Protein AF-A0A7X9B089-F1 (afdb_monomer_lite)

Foldseek 3Di:
DDDDDDDDDDDDPDPPPPADDLDLVVLVVLLVCVQVVNPDDDDLVNYNQLLVNLLSLLVCLVVHPDPVSSLVSLLSSLVSLQVCVVPPVPDDLVSLLSSLVSLLCQLQDPPDLSNNLSSLQSCLQRPQLASNLVCLVSLVNSCVVPVRLSSLLSNLRHPPRDLVVSLVSLVPRDDPAPLSLLSSLLSCLLSPNPVSVVVLLVCLVVDEQVPVDDLVSSLQSLLSSPDLSSLVSLLVQLQQPDWYQHVQRFTDRSNQSSLLSLLSNCCVPPVQPDNDNDDGADQVNSVSNSVVVCVVNVDDDDPDRHDDDDRDDGDHDDDD

Sequence (320 aa):
MKTFFRNCFFPLICMLLNVVNAQPDKVAEVMKRLNEGLNQPLVAQDYTNGIESAIAFLEHIDSLQSEASRSKIVRFSAELFYKSKVQNSQQSAKEVDTFISLMVSLMETDTSYRVRSEAARSLRKVASPELVDRHHSSVLNAYEKHKDLEILLLYASLPSCQQEKAVKMARAFKTESMGGACMINSILARFGDQSAMDALIAKAENISEIGGLSLFNLLSALAFTHSDKIKRFLVKGLRAEDYITLAGGSKIPRRNCYAKALALMNMHNEKFPVKNKYGSFSADDLDRIEQWYAGELGMNIPRAPRKEMPEIPSFEPIAK

Structure (mmCIF, N/CA/C/O backbone):
data_AF-A0A7X9B089-F1
#
_entry.id   AF-A0A7X9B089-F1
#
loop_
_atom_site.group_PDB
_atom_site.id
_atom_site.type_symbol
_atom_site.label_atom_id
_atom_site.label_alt_id
_atom_site.label_comp_id
_atom_site.label_asym_id
_atom_site.label_entity_id
_atom_site.label_seq_id
_ato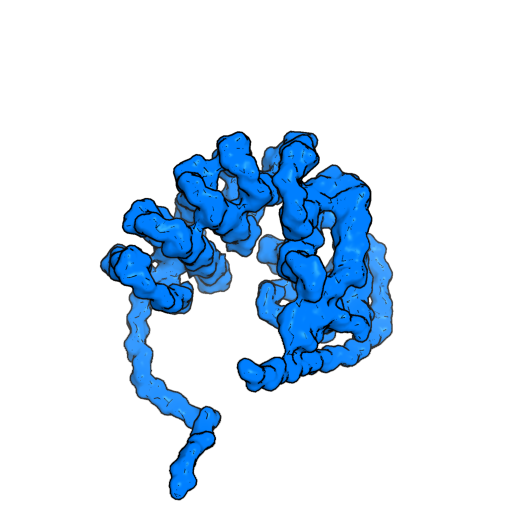m_site.pdbx_PDB_ins_code
_atom_site.Cartn_x
_atom_site.Cartn_y
_atom_site.Cartn_z
_atom_site.occupancy
_atom_site.B_iso_or_equiv
_atom_site.auth_seq_id
_atom_site.auth_comp_id
_atom_site.auth_asym_id
_atom_site.auth_atom_id
_atom_site.pdbx_PDB_model_num
ATOM 1 N N . MET A 1 1 ? 47.091 10.420 27.538 1.00 30.25 1 MET A N 1
ATOM 2 C CA . MET A 1 1 ? 45.664 10.770 27.331 1.00 30.25 1 MET A CA 1
ATOM 3 C C . MET A 1 1 ? 45.130 9.857 26.234 1.00 30.25 1 MET A C 1
ATOM 5 O O . MET A 1 1 ? 45.611 9.960 25.121 1.00 30.25 1 MET A O 1
ATOM 9 N N . LYS A 1 2 ? 44.510 8.721 26.589 1.00 25.80 2 LYS A N 1
ATOM 10 C CA . LYS A 1 2 ? 43.047 8.493 26.708 1.00 25.80 2 LYS A CA 1
ATOM 11 C C . LYS A 1 2 ? 42.307 8.726 25.373 1.00 25.80 2 LYS A C 1
ATOM 13 O O . LYS A 1 2 ? 42.104 9.871 25.004 1.00 25.80 2 LYS A O 1
ATOM 18 N N . THR A 1 3 ? 42.088 7.648 24.597 1.00 25.22 3 THR A N 1
ATOM 19 C CA . THR A 1 3 ? 40.811 6.886 24.388 1.00 25.22 3 THR A CA 1
ATOM 20 C C . THR A 1 3 ? 40.011 7.437 23.191 1.00 25.22 3 THR A C 1
ATOM 22 O O . THR A 1 3 ? 39.870 8.642 23.106 1.00 25.22 3 THR A O 1
ATOM 25 N N . PHE A 1 4 ? 39.489 6.684 22.212 1.00 24.84 4 P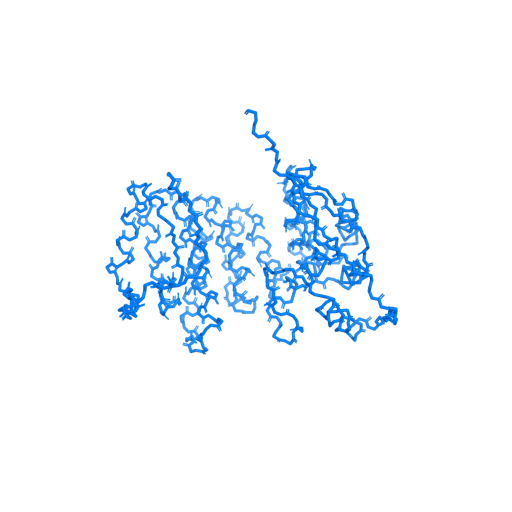HE A N 1
ATOM 26 C CA . PHE A 1 4 ? 38.733 5.424 22.249 1.00 24.84 4 PHE A CA 1
ATOM 27 C C . PHE A 1 4 ? 38.842 4.693 20.884 1.00 24.84 4 PHE A C 1
ATOM 29 O O . PHE A 1 4 ? 38.520 5.268 19.850 1.00 24.84 4 PHE A O 1
ATOM 36 N N . PHE A 1 5 ? 39.220 3.412 20.897 1.00 25.20 5 PHE A N 1
ATOM 37 C CA . PHE A 1 5 ? 38.912 2.420 19.857 1.00 25.20 5 PHE A CA 1
ATOM 38 C C . PHE A 1 5 ? 37.879 1.470 20.471 1.00 25.20 5 PHE A C 1
ATOM 40 O O . PHE A 1 5 ? 38.103 0.984 21.581 1.00 25.20 5 PHE A O 1
ATOM 47 N N . ARG A 1 6 ? 36.764 1.187 19.790 1.00 25.61 6 ARG A N 1
ATOM 48 C CA . ARG A 1 6 ? 35.913 0.040 20.147 1.00 25.61 6 ARG A CA 1
ATOM 49 C C . ARG A 1 6 ? 35.094 -0.449 18.954 1.00 25.61 6 ARG A C 1
ATOM 51 O O . ARG A 1 6 ? 33.945 -0.076 18.768 1.00 25.61 6 ARG A O 1
ATOM 58 N N . ASN A 1 7 ? 35.722 -1.330 18.183 1.00 26.48 7 ASN A N 1
ATOM 59 C CA . ASN A 1 7 ? 35.067 -2.530 17.684 1.00 26.48 7 ASN A CA 1
ATOM 60 C C . ASN A 1 7 ? 35.539 -3.703 18.559 1.00 26.48 7 ASN A C 1
ATOM 62 O O . ASN A 1 7 ? 36.685 -3.710 19.010 1.00 26.48 7 ASN A O 1
ATOM 66 N N . CYS A 1 8 ? 34.648 -4.679 18.729 1.00 25.41 8 CYS A N 1
ATOM 67 C CA . CYS A 1 8 ? 34.844 -6.016 19.303 1.00 25.41 8 CYS A CA 1
ATOM 68 C C . CYS A 1 8 ? 34.660 -6.197 20.831 1.00 25.41 8 CYS A C 1
ATOM 70 O O . CYS A 1 8 ? 35.257 -5.517 21.660 1.00 25.41 8 CYS A O 1
ATOM 72 N N . PHE A 1 9 ? 33.867 -7.238 21.127 1.00 23.52 9 PHE A N 1
ATOM 73 C CA . PHE A 1 9 ? 33.582 -7.935 22.391 1.00 23.52 9 PHE A CA 1
ATOM 74 C C . PHE A 1 9 ? 32.473 -7.412 23.332 1.00 23.52 9 PHE A C 1
ATOM 76 O O . PHE A 1 9 ? 32.624 -6.444 24.074 1.00 23.52 9 PHE A O 1
ATOM 83 N N . PHE A 1 10 ? 31.365 -8.170 23.277 1.00 29.02 10 PHE A N 1
ATOM 84 C CA . PHE A 1 10 ? 30.367 -8.504 24.303 1.00 29.02 10 PHE A CA 1
ATOM 85 C C . PHE A 1 10 ? 30.694 -8.118 25.756 1.00 29.02 10 PHE A C 1
ATOM 87 O O . PHE A 1 10 ? 31.772 -8.437 26.257 1.00 29.02 10 PHE A O 1
ATOM 94 N N . PRO A 1 11 ? 29.650 -7.741 26.508 1.00 29.38 11 PRO A N 1
ATOM 95 C CA . PRO A 1 11 ? 29.337 -8.383 27.767 1.00 29.38 11 PRO A CA 1
ATOM 96 C C . PRO A 1 11 ? 28.140 -9.327 27.576 1.00 29.38 11 PRO A C 1
ATOM 98 O O . PRO A 1 11 ? 27.020 -8.913 27.281 1.00 29.38 11 PRO A O 1
ATOM 101 N N . LEU A 1 12 ? 28.404 -10.622 27.772 1.00 27.22 12 LEU A N 1
ATOM 102 C CA . LEU A 1 12 ? 27.485 -11.515 28.480 1.00 27.22 12 LEU A CA 1
ATOM 103 C C . LEU A 1 12 ? 26.925 -10.769 29.713 1.00 27.22 12 LEU A C 1
ATOM 105 O O . LEU A 1 12 ? 27.696 -10.073 30.370 1.00 27.22 12 LEU A O 1
ATOM 109 N N . ILE A 1 13 ? 25.646 -11.000 30.049 1.00 28.42 13 ILE A N 1
ATOM 110 C CA . ILE A 1 13 ? 24.785 -10.283 31.028 1.00 28.42 13 ILE A CA 1
ATOM 111 C C . ILE A 1 13 ? 24.040 -9.126 30.323 1.00 28.42 13 ILE A C 1
ATOM 113 O O . ILE A 1 13 ? 24.510 -8.000 30.294 1.00 28.42 13 ILE A O 1
ATOM 117 N N . CYS A 1 14 ? 22.947 -9.358 29.584 1.00 27.23 14 CYS A N 1
ATOM 118 C CA . CYS A 1 14 ? 21.632 -9.768 30.096 1.00 27.23 14 CYS A CA 1
ATOM 119 C C . CYS A 1 14 ? 20.946 -10.830 29.208 1.00 27.23 14 CYS A C 1
ATOM 121 O O . CYS A 1 14 ? 19.909 -10.572 28.601 1.00 27.23 14 CYS A O 1
ATOM 123 N N . MET A 1 15 ? 21.478 -12.056 29.172 1.00 26.91 15 MET A N 1
ATOM 124 C CA . MET A 1 15 ? 20.644 -13.234 28.896 1.00 26.91 15 MET A CA 1
ATOM 125 C C . MET A 1 15 ? 19.844 -13.569 30.161 1.00 26.91 15 MET A C 1
ATOM 127 O O . MET A 1 15 ? 20.146 -14.509 30.887 1.00 26.91 15 MET A O 1
ATOM 131 N N . LEU A 1 16 ? 18.823 -12.766 30.435 1.00 26.67 16 LEU A N 1
ATOM 132 C CA . LEU A 1 16 ? 17.596 -13.280 31.019 1.00 26.67 16 LEU A CA 1
ATOM 133 C C . LEU A 1 16 ? 16.581 -13.172 29.894 1.00 26.67 16 LEU A C 1
ATOM 135 O O . LEU A 1 16 ? 16.193 -12.076 29.496 1.00 26.67 16 LEU A O 1
ATOM 139 N N . LEU A 1 17 ? 16.237 -14.331 29.339 1.00 32.19 17 LEU A N 1
ATOM 140 C CA . LEU A 1 17 ? 15.065 -14.564 28.510 1.00 32.19 17 LEU A CA 1
ATOM 141 C C . LEU A 1 17 ? 13.819 -14.082 29.274 1.00 32.19 17 LEU A C 1
ATOM 143 O O . LEU A 1 17 ? 13.074 -14.877 29.834 1.00 32.19 17 LEU A O 1
ATOM 147 N N . ASN A 1 18 ? 13.581 -12.772 29.303 1.00 31.50 18 ASN A N 1
ATOM 148 C CA . ASN A 1 18 ? 12.265 -12.220 29.578 1.00 31.50 18 ASN A CA 1
ATOM 149 C C . ASN A 1 18 ? 11.464 -12.405 28.294 1.00 31.50 18 ASN A C 1
ATOM 151 O O . ASN A 1 18 ? 11.325 -11.499 27.483 1.00 31.50 18 ASN A O 1
ATOM 155 N N . VAL A 1 19 ? 11.023 -13.641 28.085 1.00 37.16 19 VAL A N 1
ATOM 156 C CA . VAL A 1 19 ? 10.052 -14.033 27.069 1.00 37.16 19 VAL A CA 1
ATOM 157 C C . VAL A 1 19 ? 8.725 -13.409 27.494 1.00 37.16 19 VAL A C 1
ATOM 159 O O . VAL A 1 19 ? 8.162 -13.772 28.525 1.00 37.16 19 VAL A O 1
ATOM 162 N N . VAL A 1 20 ? 8.275 -12.387 26.767 1.00 39.66 20 VAL A N 1
ATOM 163 C CA . VAL A 1 20 ? 7.126 -11.559 27.149 1.00 39.66 20 VAL A CA 1
ATOM 164 C C . VAL A 1 20 ? 5.893 -11.990 26.361 1.00 39.66 20 VAL A C 1
ATOM 166 O O . VAL A 1 20 ? 5.635 -11.483 25.267 1.00 39.66 20 VAL A O 1
ATOM 169 N N . ASN A 1 21 ? 5.084 -12.877 26.945 1.00 47.94 21 ASN A N 1
ATOM 170 C CA . ASN A 1 21 ? 3.651 -12.878 26.635 1.00 47.94 21 ASN A CA 1
ATOM 171 C C . ASN A 1 21 ? 3.094 -11.480 26.925 1.00 47.94 21 ASN A C 1
ATOM 173 O O . ASN A 1 21 ? 3.607 -10.812 27.824 1.00 47.94 21 ASN A O 1
ATOM 177 N N . ALA A 1 22 ? 2.083 -11.042 26.172 1.00 51.22 22 ALA A N 1
ATOM 178 C CA . ALA A 1 22 ? 1.413 -9.753 26.332 1.00 51.22 22 ALA A CA 1
ATOM 179 C C . ALA A 1 22 ? 0.829 -9.612 27.752 1.00 51.22 22 ALA A C 1
ATOM 181 O O . ALA A 1 22 ? -0.348 -9.856 27.986 1.00 51.22 22 ALA A O 1
ATOM 182 N N . GLN A 1 23 ? 1.666 -9.286 28.736 1.00 63.38 23 GLN A N 1
ATOM 183 C CA . GLN A 1 23 ? 1.239 -9.083 30.109 1.00 63.38 23 GLN A CA 1
ATOM 184 C C . GLN A 1 23 ? 0.494 -7.746 30.148 1.00 63.38 23 GLN A C 1
ATOM 186 O O . GLN A 1 23 ? 1.099 -6.727 29.789 1.00 63.38 23 GLN A O 1
ATOM 191 N N . PRO A 1 24 ? -0.783 -7.726 30.575 1.00 67.75 24 PRO A N 1
ATOM 192 C CA . PRO A 1 24 ? -1.587 -6.507 30.666 1.00 67.75 24 PRO A CA 1
ATOM 193 C C . PRO A 1 24 ? -0.858 -5.359 31.378 1.00 67.75 24 PRO A C 1
ATOM 195 O O . PRO A 1 24 ? -0.939 -4.210 30.948 1.00 67.75 24 PRO A O 1
ATOM 198 N N . ASP A 1 25 ? -0.046 -5.687 32.386 1.00 71.62 25 ASP A N 1
ATOM 199 C CA . ASP A 1 25 ? 0.750 -4.733 33.163 1.00 71.62 25 ASP A CA 1
ATOM 200 C C . ASP A 1 25 ? 1.751 -3.937 32.313 1.00 71.62 25 ASP A C 1
ATOM 202 O O . ASP A 1 25 ? 1.935 -2.740 32.532 1.00 71.62 25 ASP A O 1
ATOM 206 N N . LYS A 1 26 ? 2.365 -4.557 31.294 1.00 76.12 26 LYS A N 1
ATOM 207 C CA . LYS A 1 26 ? 3.319 -3.870 30.405 1.00 76.12 26 LYS A CA 1
ATOM 208 C C . LYS A 1 26 ? 2.623 -2.945 29.420 1.00 76.12 26 LYS A C 1
ATOM 210 O O . LYS A 1 26 ? 3.117 -1.850 29.157 1.00 76.12 26 LYS A O 1
ATOM 215 N N . VAL A 1 27 ? 1.476 -3.365 28.884 1.00 79.31 27 VAL A N 1
ATOM 216 C CA . VAL A 1 27 ? 0.649 -2.501 28.029 1.00 79.31 27 VAL A CA 1
ATOM 217 C C . VAL A 1 27 ? 0.201 -1.285 28.838 1.00 79.31 27 VAL A C 1
ATOM 219 O O . VAL A 1 27 ? 0.397 -0.154 28.395 1.00 79.31 27 VAL A O 1
ATOM 222 N N . ALA A 1 28 ? -0.293 -1.500 30.060 1.00 80.06 28 ALA A N 1
ATOM 223 C CA . ALA A 1 28 ? -0.695 -0.432 30.968 1.00 80.06 28 ALA A CA 1
ATOM 224 C C . ALA A 1 28 ? 0.466 0.520 31.313 1.00 80.06 28 ALA A C 1
ATOM 226 O O . ALA A 1 28 ? 0.289 1.739 31.272 1.00 80.06 28 ALA A O 1
ATOM 227 N N . GLU A 1 29 ? 1.664 -0.004 31.593 1.00 82.25 29 GLU A N 1
ATOM 228 C CA . GLU A 1 29 ? 2.861 0.806 31.856 1.00 82.25 29 GLU A CA 1
ATOM 229 C C . GLU A 1 29 ? 3.235 1.685 30.653 1.00 82.25 29 GLU A C 1
ATOM 231 O O . GLU A 1 29 ? 3.493 2.883 30.810 1.00 82.25 29 GLU A O 1
ATOM 236 N N . VAL A 1 30 ? 3.221 1.122 29.441 1.00 83.00 30 VAL A N 1
ATOM 237 C CA . VAL A 1 30 ? 3.500 1.871 28.209 1.00 83.00 30 VAL A CA 1
ATOM 238 C C . VAL A 1 30 ? 2.448 2.956 27.977 1.00 83.00 30 VAL A C 1
ATOM 240 O O . VAL A 1 30 ? 2.812 4.103 27.707 1.00 83.00 30 VAL A O 1
ATOM 243 N N . MET A 1 31 ? 1.158 2.634 28.119 1.00 81.94 31 MET A N 1
ATOM 244 C CA . MET A 1 31 ? 0.075 3.612 27.959 1.00 81.94 31 MET A CA 1
ATOM 245 C C . MET A 1 31 ? 0.191 4.754 28.970 1.00 81.94 31 MET A C 1
ATOM 247 O O . MET A 1 31 ? 0.067 5.924 28.601 1.00 81.94 31 MET A O 1
ATOM 251 N N . LYS A 1 32 ? 0.504 4.434 30.231 1.00 84.00 32 LYS A N 1
ATOM 252 C CA . LYS A 1 32 ? 0.738 5.426 31.284 1.00 84.00 32 LYS A CA 1
ATOM 253 C C . LYS A 1 32 ? 1.881 6.373 30.915 1.00 84.00 32 LYS A C 1
ATOM 255 O O . LYS A 1 32 ? 1.687 7.586 30.922 1.00 84.00 32 LYS A O 1
ATOM 260 N N . ARG A 1 33 ? 3.038 5.840 30.509 1.00 81.12 33 ARG A N 1
ATOM 261 C CA . ARG A 1 33 ? 4.197 6.654 30.100 1.00 81.12 33 ARG A CA 1
ATOM 262 C C . ARG A 1 33 ? 3.891 7.553 28.901 1.00 81.12 33 ARG A C 1
ATOM 264 O O . ARG A 1 33 ? 4.315 8.706 28.874 1.00 81.12 33 ARG A O 1
ATOM 271 N N . LEU A 1 34 ? 3.137 7.054 27.920 1.00 82.38 34 LEU A N 1
ATOM 272 C CA . LEU A 1 34 ? 2.719 7.853 26.764 1.00 82.38 34 LEU A CA 1
ATOM 273 C C . LEU A 1 34 ? 1.778 9.004 27.150 1.00 82.38 34 LEU A C 1
ATOM 275 O O . LEU A 1 34 ? 1.862 10.069 26.538 1.00 82.38 34 LEU A O 1
ATOM 279 N N . ASN A 1 35 ? 0.916 8.815 28.152 1.00 83.31 35 ASN A N 1
ATOM 280 C CA . ASN A 1 35 ? 0.083 9.885 28.712 1.00 83.31 35 ASN A CA 1
ATOM 281 C C . ASN A 1 35 ? 0.903 10.907 29.512 1.00 83.31 35 ASN A C 1
ATOM 283 O O . ASN A 1 35 ? 0.621 12.099 29.450 1.00 83.31 35 ASN A O 1
ATOM 287 N N . GLU A 1 36 ? 1.961 10.467 30.191 1.00 83.38 36 GLU A N 1
ATOM 288 C CA . GLU A 1 36 ? 2.921 11.341 30.885 1.00 83.38 36 GLU A CA 1
ATOM 289 C C . GLU A 1 36 ? 3.844 12.114 29.917 1.00 83.38 36 GLU A C 1
ATOM 291 O O . GLU A 1 36 ? 4.726 12.854 30.347 1.00 83.38 36 GLU A O 1
ATOM 296 N N . GLY A 1 37 ? 3.668 11.953 28.598 1.00 74.06 37 GLY A N 1
ATOM 297 C CA . GLY A 1 37 ? 4.484 12.612 27.574 1.00 74.06 37 GLY A CA 1
ATOM 298 C C . GLY A 1 37 ? 5.881 12.004 27.406 1.00 74.06 37 GLY A C 1
ATOM 299 O O . GLY A 1 37 ? 6.713 12.545 26.671 1.00 74.06 37 GLY A O 1
ATOM 300 N N . LEU A 1 38 ? 6.152 10.863 28.047 1.00 70.06 38 LEU A N 1
ATOM 301 C CA . LEU A 1 38 ? 7.427 10.163 27.956 1.00 70.06 38 LEU A CA 1
ATOM 302 C C . LEU A 1 38 ? 7.508 9.421 26.616 1.00 70.06 38 LEU A C 1
ATOM 304 O O . LEU A 1 38 ? 6.999 8.315 26.433 1.00 70.06 38 LEU A O 1
ATOM 308 N N . ASN A 1 39 ? 8.188 10.043 25.653 1.00 65.69 39 ASN A N 1
ATOM 309 C CA . ASN A 1 39 ? 8.368 9.536 24.292 1.00 65.69 39 ASN A CA 1
ATOM 310 C C . ASN A 1 39 ? 9.431 8.430 24.190 1.00 65.69 39 ASN A C 1
ATOM 312 O O . ASN A 1 39 ? 10.337 8.502 23.362 1.00 65.69 39 ASN A O 1
ATOM 316 N N . GLN A 1 40 ? 9.317 7.375 24.995 1.00 66.56 40 GLN A N 1
ATOM 317 C CA . GLN A 1 40 ? 10.229 6.237 24.886 1.00 66.56 40 GLN A CA 1
ATOM 318 C C . GLN A 1 40 ? 10.092 5.540 23.516 1.00 66.56 40 GLN A C 1
ATOM 320 O O . GLN A 1 40 ? 8.991 5.508 22.936 1.00 66.56 40 GLN A O 1
ATOM 325 N N . PRO A 1 41 ? 11.197 5.021 22.949 1.00 67.25 41 PRO A N 1
ATOM 326 C CA . PRO A 1 41 ? 11.140 4.207 21.744 1.00 67.25 41 PRO A CA 1
ATOM 327 C C . PRO A 1 41 ? 10.358 2.922 22.041 1.00 67.25 41 PRO A C 1
ATOM 329 O O . PRO A 1 41 ? 10.640 2.227 23.010 1.00 67.25 41 PRO A O 1
ATOM 332 N N . LEU A 1 42 ? 9.357 2.630 21.211 1.00 70.38 42 LEU A N 1
ATOM 333 C CA . LEU A 1 42 ? 8.633 1.361 21.255 1.00 70.38 42 LEU A CA 1
ATOM 334 C C . LEU A 1 42 ? 9.358 0.393 20.324 1.00 70.38 42 LEU A C 1
ATOM 336 O O . LEU A 1 42 ? 9.514 0.700 19.141 1.00 70.38 42 LEU A O 1
ATOM 340 N N . VAL A 1 43 ? 9.815 -0.745 20.847 1.00 69.62 43 VAL A N 1
ATOM 341 C CA . VAL A 1 43 ? 10.602 -1.717 20.083 1.00 69.62 43 VAL A CA 1
ATOM 342 C C . VAL A 1 43 ? 9.850 -3.039 20.033 1.00 69.62 43 VAL A C 1
ATOM 344 O O . VAL A 1 43 ? 9.655 -3.715 21.034 1.00 69.62 43 VAL A O 1
ATOM 347 N N . ALA A 1 44 ? 9.419 -3.441 18.837 1.00 58.72 44 ALA A N 1
ATOM 348 C CA . ALA A 1 44 ? 8.587 -4.636 18.695 1.00 58.72 44 ALA A CA 1
ATOM 349 C C . ALA A 1 44 ? 9.348 -5.962 18.933 1.00 58.72 44 ALA A C 1
ATOM 351 O O . ALA A 1 44 ? 8.727 -7.014 18.916 1.00 58.72 44 ALA A O 1
ATOM 352 N N . GLN A 1 45 ? 10.674 -5.931 19.134 1.00 61.22 45 GLN A N 1
ATOM 353 C CA . GLN A 1 45 ? 11.459 -7.111 19.543 1.00 61.22 45 GLN A CA 1
ATOM 354 C C . GLN A 1 45 ? 11.180 -7.529 20.995 1.00 61.22 45 GLN A C 1
ATOM 356 O O . GLN A 1 45 ? 11.444 -8.671 21.352 1.00 61.22 45 GLN A O 1
ATOM 361 N N . ASP A 1 46 ? 10.600 -6.637 21.799 1.00 62.94 46 ASP A N 1
ATOM 362 C CA . ASP A 1 46 ? 10.344 -6.879 23.220 1.00 62.94 46 ASP A CA 1
ATOM 363 C C . ASP A 1 46 ? 9.083 -7.733 23.472 1.00 62.94 46 ASP A C 1
ATOM 365 O O . ASP A 1 46 ? 8.737 -7.994 24.624 1.00 62.94 46 ASP A O 1
ATOM 369 N N . TYR A 1 47 ? 8.381 -8.162 22.413 1.00 64.94 47 TYR A N 1
ATOM 370 C CA . TYR A 1 47 ? 7.070 -8.816 22.476 1.00 64.94 47 TYR A CA 1
ATOM 371 C C . TYR A 1 47 ? 7.093 -10.143 21.708 1.00 64.94 47 TYR A C 1
ATOM 373 O O . TYR A 1 47 ? 7.299 -10.154 20.494 1.00 64.94 47 TYR A O 1
ATOM 381 N N . THR A 1 48 ? 6.865 -11.270 22.394 1.00 63.56 48 THR A N 1
ATOM 382 C CA . THR A 1 48 ? 6.963 -12.609 21.779 1.00 63.56 48 THR A CA 1
ATOM 383 C C . THR A 1 48 ? 5.654 -13.090 21.156 1.00 63.56 48 THR A C 1
ATOM 385 O O . THR A 1 48 ? 5.698 -13.848 20.188 1.00 63.56 48 THR A O 1
ATOM 388 N N . ASN A 1 49 ? 4.499 -12.602 21.633 1.00 73.12 49 ASN A N 1
ATOM 389 C CA . ASN A 1 49 ? 3.214 -12.779 20.950 1.00 73.12 49 ASN A CA 1
ATOM 390 C C . ASN A 1 49 ? 2.739 -11.463 20.315 1.00 73.12 49 ASN A C 1
ATOM 392 O O . ASN A 1 49 ? 1.988 -10.683 20.909 1.00 73.12 49 ASN A O 1
ATOM 396 N N . GLY A 1 50 ? 3.252 -11.180 19.114 1.00 79.19 50 GLY A N 1
ATOM 397 C CA . GLY A 1 50 ? 3.057 -9.887 18.457 1.00 79.19 50 GLY A CA 1
ATOM 398 C C . GLY A 1 50 ? 1.597 -9.567 18.121 1.00 79.19 50 GLY A C 1
ATOM 399 O O . GLY A 1 50 ? 1.208 -8.410 18.241 1.00 79.19 50 GLY A O 1
ATOM 400 N N . ILE A 1 51 ? 0.768 -10.551 17.750 1.00 85.44 51 ILE A N 1
ATOM 401 C CA . ILE A 1 51 ? -0.631 -10.275 17.382 1.00 85.44 51 ILE A CA 1
ATOM 402 C C . ILE A 1 51 ? -1.507 -9.985 18.606 1.00 85.44 51 ILE A C 1
ATOM 404 O O . ILE A 1 51 ? -2.217 -8.984 18.604 1.00 85.44 51 ILE A O 1
ATOM 408 N N . GLU A 1 52 ? -1.389 -10.773 19.677 1.00 85.94 52 GLU A N 1
ATOM 409 C CA . GLU A 1 52 ? -2.076 -10.496 20.947 1.00 85.94 52 GLU A CA 1
ATOM 410 C C . GLU A 1 52 ? -1.651 -9.143 21.523 1.00 85.94 52 GLU A C 1
ATOM 412 O O . GLU A 1 52 ? -2.491 -8.355 21.950 1.00 85.94 52 GLU A O 1
ATOM 417 N N . SER A 1 53 ? -0.350 -8.832 21.472 1.00 86.00 53 SER A N 1
ATOM 418 C CA . SER A 1 53 ? 0.163 -7.534 21.924 1.00 86.00 53 SER A CA 1
ATOM 419 C C . SER A 1 53 ? -0.428 -6.390 21.098 1.00 86.00 53 SER A C 1
ATOM 421 O O . SER A 1 53 ? -0.856 -5.384 21.657 1.00 86.00 53 SER A O 1
ATOM 423 N N . ALA A 1 54 ? -0.485 -6.543 19.770 1.00 89.62 54 ALA A N 1
ATOM 424 C CA . ALA A 1 54 ? -1.087 -5.553 18.884 1.00 89.62 54 ALA A CA 1
ATOM 425 C C . ALA A 1 54 ? -2.569 -5.320 19.210 1.00 89.62 54 ALA A C 1
ATOM 427 O O . ALA A 1 54 ? -2.995 -4.171 19.286 1.00 89.62 54 ALA A O 1
ATOM 428 N N . ILE A 1 55 ? -3.336 -6.392 19.439 1.00 90.75 55 ILE A N 1
ATOM 429 C CA . ILE A 1 55 ? -4.745 -6.313 19.849 1.00 90.75 55 ILE A CA 1
ATOM 430 C C . ILE A 1 55 ? -4.864 -5.568 21.181 1.00 90.75 55 ILE A C 1
ATOM 432 O O . ILE A 1 55 ? -5.582 -4.575 21.247 1.00 90.75 55 ILE A O 1
ATOM 436 N N . ALA A 1 56 ? -4.093 -5.958 22.199 1.00 88.81 56 ALA A N 1
ATOM 437 C CA . ALA A 1 56 ? -4.148 -5.339 23.522 1.00 88.81 56 ALA A CA 1
ATOM 438 C C . ALA A 1 56 ? -3.833 -3.832 23.486 1.00 88.81 56 ALA A C 1
ATOM 440 O O . ALA A 1 56 ? -4.499 -3.040 24.154 1.00 88.81 56 ALA A O 1
ATOM 441 N N . PHE A 1 57 ? -2.849 -3.408 22.685 1.00 90.69 57 PHE A N 1
ATOM 442 C CA . PHE A 1 57 ? -2.550 -1.987 22.492 1.00 90.69 57 PHE A CA 1
ATOM 443 C C . PHE A 1 57 ? -3.698 -1.229 21.815 1.00 90.69 57 PHE A C 1
ATOM 445 O O . PHE A 1 57 ? -3.985 -0.095 22.199 1.00 90.69 57 PHE A O 1
ATOM 452 N N . LEU A 1 58 ? -4.350 -1.832 20.819 1.00 92.56 58 LEU A N 1
ATOM 453 C CA . LEU A 1 58 ? -5.477 -1.214 20.121 1.00 92.56 58 LEU A CA 1
ATOM 454 C C . LEU A 1 58 ? -6.733 -1.142 20.997 1.00 92.56 58 LEU A C 1
ATOM 456 O O . LEU A 1 58 ? -7.418 -0.129 20.961 1.00 92.56 58 LEU A O 1
ATOM 460 N N . GLU A 1 59 ? -7.008 -2.150 21.824 1.00 92.25 59 GLU A N 1
ATOM 461 C CA . GLU A 1 59 ? -8.144 -2.143 22.762 1.00 92.25 59 GLU A CA 1
ATOM 462 C C . GLU A 1 59 ? -8.041 -1.028 23.815 1.00 92.25 59 GLU A C 1
ATOM 464 O O . GLU A 1 59 ? -9.054 -0.507 24.270 1.00 92.25 59 GLU A O 1
ATOM 469 N N . HIS A 1 60 ? -6.820 -0.627 24.179 1.00 88.75 60 HIS A N 1
ATOM 470 C CA . HIS A 1 60 ? -6.573 0.417 25.179 1.00 88.75 60 HIS A CA 1
ATOM 471 C C . HIS A 1 60 ? -6.262 1.786 24.563 1.00 88.75 60 HIS A C 1
ATOM 473 O O . HIS A 1 60 ? -5.921 2.722 25.283 1.00 88.75 60 HIS A O 1
ATOM 479 N N . ILE A 1 61 ? -6.346 1.941 23.241 1.00 90.31 61 ILE A N 1
ATOM 480 C CA . ILE A 1 61 ? -5.915 3.175 22.573 1.00 90.31 61 ILE A CA 1
ATOM 481 C C . ILE A 1 61 ? -6.726 4.405 23.008 1.00 90.31 61 ILE A C 1
ATOM 483 O O . ILE A 1 61 ? -6.177 5.506 23.078 1.00 90.31 61 ILE A O 1
ATOM 487 N N . ASP A 1 62 ? -7.990 4.212 23.384 1.00 88.38 62 ASP A N 1
ATOM 488 C CA . ASP A 1 62 ? -8.876 5.273 23.871 1.00 88.38 62 ASP A CA 1
ATOM 489 C C . ASP A 1 62 ? -8.451 5.825 25.239 1.00 88.38 62 ASP A C 1
ATOM 491 O O . ASP A 1 62 ? -8.824 6.942 25.599 1.00 88.38 62 ASP A O 1
ATOM 495 N N . SER A 1 63 ? -7.600 5.109 25.990 1.00 88.50 63 SER A N 1
ATOM 496 C CA . SER A 1 63 ? -7.024 5.636 27.233 1.00 88.50 63 SER A CA 1
ATOM 497 C C . SER A 1 63 ? -5.984 6.735 26.986 1.00 88.50 63 SER A C 1
ATOM 499 O O . SER A 1 63 ? -5.523 7.372 27.936 1.00 88.50 63 SER A O 1
ATOM 501 N N . LEU A 1 64 ? -5.550 6.932 25.736 1.00 87.31 64 LEU A N 1
ATOM 502 C CA . LEU A 1 64 ? -4.562 7.939 25.371 1.00 87.31 64 LEU A CA 1
ATOM 503 C C . LEU A 1 64 ? -5.225 9.260 24.983 1.00 87.31 64 LEU A C 1
ATOM 505 O O . LEU A 1 64 ? -5.988 9.351 24.018 1.00 87.31 64 LEU A O 1
ATOM 509 N N . GLN A 1 65 ? -4.836 10.324 25.682 1.00 85.62 65 GLN A N 1
ATOM 510 C CA . GLN A 1 65 ? -5.385 11.663 25.448 1.00 85.62 65 GLN A CA 1
ATOM 511 C C . GLN A 1 65 ? -4.813 12.315 24.181 1.00 85.62 65 GLN A C 1
ATOM 513 O O . GLN A 1 65 ? -5.512 13.030 23.463 1.00 85.62 65 GLN A O 1
ATOM 518 N N . SER A 1 66 ? -3.538 12.051 23.885 1.00 90.19 66 SER A N 1
ATOM 519 C CA . SER A 1 66 ? -2.828 12.653 22.758 1.00 90.19 66 SER A CA 1
ATOM 520 C C . SER A 1 66 ? -3.061 11.892 21.455 1.00 90.19 66 SER A C 1
ATOM 522 O O . SER A 1 66 ? -2.730 10.710 21.343 1.00 90.19 66 SER A O 1
ATOM 524 N N . GLU A 1 67 ? -3.510 12.610 20.423 1.00 91.50 67 GLU A N 1
ATOM 525 C CA . GLU A 1 67 ? -3.556 12.118 19.040 1.00 91.50 67 GLU A CA 1
ATOM 526 C C . GLU A 1 67 ? -2.200 11.550 18.587 1.00 91.50 67 GLU A C 1
ATOM 528 O O . GLU A 1 67 ? -2.143 10.518 17.916 1.00 91.50 67 GLU A O 1
ATOM 533 N N . ALA A 1 68 ? -1.094 12.219 18.932 1.00 88.81 68 ALA A N 1
ATOM 534 C CA . ALA A 1 68 ? 0.235 11.786 18.515 1.00 88.81 68 ALA A CA 1
ATOM 535 C C . ALA A 1 68 ? 0.592 10.424 19.129 1.00 88.81 68 ALA A C 1
ATOM 537 O O . ALA A 1 68 ? 1.164 9.572 18.444 1.00 88.81 68 ALA A O 1
ATOM 538 N N . SER A 1 69 ? 0.205 10.203 20.388 1.00 89.00 69 SER A N 1
ATOM 539 C CA . SER A 1 69 ? 0.378 8.923 21.077 1.00 89.00 69 SER A CA 1
ATOM 540 C C . SER A 1 69 ? -0.523 7.843 20.477 1.00 89.00 69 SER A C 1
ATOM 542 O O . SER A 1 69 ? -0.022 6.763 20.169 1.00 89.00 69 SER A O 1
ATOM 544 N N . ARG A 1 70 ? -1.805 8.141 20.204 1.00 92.25 70 ARG A N 1
ATOM 545 C CA . ARG A 1 70 ? -2.720 7.202 19.524 1.00 92.25 70 ARG A CA 1
ATOM 546 C C . ARG A 1 70 ? -2.182 6.783 18.156 1.00 92.25 70 ARG A C 1
ATOM 548 O O . ARG A 1 70 ? -2.006 5.598 17.891 1.00 92.25 70 ARG A O 1
ATOM 555 N N . SER A 1 71 ? -1.795 7.743 17.316 1.00 92.56 71 SER A N 1
ATOM 556 C CA . SER A 1 71 ? -1.188 7.475 16.003 1.00 92.56 71 SER A CA 1
ATOM 557 C C . SER A 1 71 ? 0.097 6.636 16.113 1.00 92.56 71 SER A C 1
ATOM 559 O O . SER A 1 71 ? 0.325 5.730 15.308 1.00 92.56 71 SER A O 1
ATOM 561 N N . LYS A 1 72 ? 0.928 6.879 17.138 1.00 90.50 72 LYS A N 1
ATOM 562 C CA . LYS A 1 72 ? 2.130 6.076 17.413 1.00 90.50 72 LYS A CA 1
ATOM 563 C C . LYS A 1 72 ? 1.776 4.628 17.772 1.00 90.50 72 LYS A C 1
ATOM 565 O O . LYS A 1 72 ? 2.442 3.730 17.258 1.00 90.50 72 LYS A O 1
ATOM 570 N N . ILE A 1 73 ? 0.743 4.410 18.587 1.00 92.00 73 ILE A N 1
ATOM 571 C CA . ILE A 1 73 ? 0.245 3.076 18.946 1.00 92.00 73 ILE A CA 1
ATOM 572 C C . ILE A 1 73 ? -0.311 2.328 17.735 1.00 92.00 73 ILE A C 1
ATOM 574 O O . ILE A 1 73 ? 0.029 1.161 17.560 1.00 92.00 73 ILE A O 1
ATOM 578 N N . VAL A 1 74 ? -1.084 2.978 16.861 1.00 95.19 74 VAL A N 1
ATOM 579 C CA . VAL A 1 74 ? -1.586 2.350 15.624 1.00 95.19 74 VAL A CA 1
ATOM 580 C C . VAL A 1 74 ? -0.435 1.788 14.790 1.00 95.19 74 VAL A C 1
ATOM 582 O O . VAL A 1 74 ? -0.423 0.611 14.424 1.00 95.19 74 VAL A O 1
ATOM 585 N N . ARG A 1 75 ? 0.583 2.618 14.539 1.00 93.25 75 ARG A N 1
ATOM 586 C CA . ARG A 1 75 ? 1.765 2.216 13.771 1.00 93.25 75 ARG A CA 1
ATOM 587 C C . ARG A 1 75 ? 2.542 1.090 14.457 1.00 93.25 75 ARG A C 1
ATOM 589 O O . ARG A 1 75 ? 2.988 0.161 13.789 1.00 93.25 75 ARG A O 1
ATOM 596 N N . PHE A 1 76 ? 2.708 1.176 15.775 1.00 90.44 76 PHE A N 1
ATOM 597 C CA . PHE A 1 76 ? 3.415 0.164 16.557 1.00 90.44 76 PHE A CA 1
ATOM 598 C C . PHE A 1 76 ? 2.686 -1.188 16.546 1.00 90.44 76 PHE A C 1
ATOM 600 O O . PHE A 1 76 ? 3.303 -2.224 16.308 1.00 90.44 76 PHE A O 1
ATOM 607 N N . SER A 1 77 ? 1.363 -1.172 16.698 1.00 92.12 77 SER A N 1
ATOM 608 C CA . SER A 1 77 ? 0.513 -2.367 16.651 1.00 92.12 77 SER A CA 1
ATOM 609 C C . SER A 1 77 ? 0.592 -3.052 15.285 1.00 92.12 77 SER A C 1
ATOM 611 O O . SER A 1 77 ? 0.700 -4.273 15.199 1.00 92.12 77 SER A O 1
ATOM 613 N N . ALA A 1 78 ? 0.644 -2.279 14.198 1.00 92.25 78 ALA A N 1
ATOM 614 C CA . ALA A 1 78 ? 0.861 -2.827 12.863 1.00 92.25 78 ALA A CA 1
ATOM 615 C C . ALA A 1 78 ? 2.258 -3.453 12.683 1.00 92.25 78 ALA A C 1
ATOM 617 O O . ALA A 1 78 ? 2.390 -4.470 12.001 1.00 92.25 78 ALA A O 1
ATOM 618 N N . GLU A 1 79 ? 3.303 -2.889 13.297 1.00 89.12 79 GLU A N 1
ATOM 619 C CA . GLU A 1 79 ? 4.643 -3.4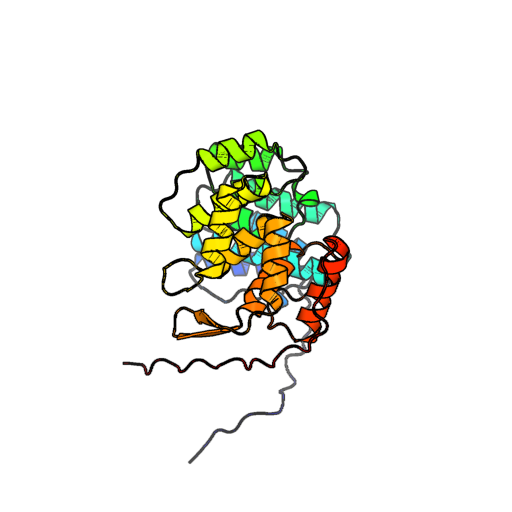90 13.292 1.00 89.12 79 GLU A CA 1
ATOM 620 C C . GLU A 1 79 ? 4.665 -4.832 14.038 1.00 89.12 79 GLU A C 1
ATOM 622 O O . GLU A 1 79 ? 5.221 -5.806 13.527 1.00 89.12 79 GLU A O 1
ATOM 627 N N . LEU A 1 80 ? 4.020 -4.902 15.206 1.00 87.19 80 LEU A N 1
ATOM 628 C CA . LEU A 1 80 ? 3.859 -6.132 15.985 1.00 87.19 80 LEU A CA 1
ATOM 629 C C . LEU A 1 80 ? 3.090 -7.212 15.200 1.00 87.19 80 LEU A C 1
ATOM 631 O O . LEU A 1 80 ? 3.519 -8.370 15.133 1.00 87.19 80 LEU A O 1
ATOM 635 N N . PHE A 1 81 ? 2.000 -6.826 14.531 1.00 88.31 81 PHE A N 1
ATOM 636 C CA . PHE A 1 81 ? 1.247 -7.715 13.645 1.00 88.31 81 PHE A CA 1
ATOM 637 C C . PHE A 1 81 ? 2.115 -8.230 12.484 1.00 88.31 81 PHE A C 1
ATOM 639 O O . PHE A 1 81 ? 2.160 -9.429 12.210 1.00 88.31 81 PHE A O 1
ATOM 646 N N . TYR A 1 82 ? 2.867 -7.347 11.821 1.00 85.12 82 TYR A N 1
ATOM 647 C CA . TYR A 1 82 ? 3.742 -7.738 10.716 1.00 85.12 82 TYR A CA 1
ATOM 648 C C . TYR A 1 82 ? 4.860 -8.687 11.167 1.00 85.12 82 TYR A C 1
ATOM 650 O O . TYR A 1 82 ? 5.111 -9.693 10.505 1.00 85.12 82 TYR A O 1
ATOM 658 N N . LYS A 1 83 ? 5.524 -8.402 12.296 1.00 79.12 83 LYS A N 1
ATOM 659 C CA . LYS A 1 83 ? 6.581 -9.274 12.830 1.00 79.12 83 LYS A CA 1
ATOM 660 C C . LYS A 1 83 ? 6.045 -10.643 13.214 1.00 79.12 83 LYS A C 1
ATOM 662 O O . LYS A 1 83 ? 6.669 -11.633 12.846 1.00 79.12 83 LYS A O 1
ATOM 667 N N . SER A 1 84 ? 4.884 -10.712 13.867 1.00 78.25 84 SER A N 1
ATOM 668 C CA . SER A 1 84 ? 4.279 -12.006 14.202 1.00 78.25 84 SER A CA 1
ATOM 669 C C . SER A 1 84 ? 3.948 -12.821 12.952 1.00 78.25 84 SER A C 1
ATOM 671 O O . SER A 1 84 ? 4.288 -13.994 12.927 1.00 78.25 84 SER A O 1
ATOM 673 N N . LYS A 1 85 ? 3.437 -12.203 11.875 1.00 73.00 85 LYS A N 1
ATOM 674 C CA . LYS A 1 85 ? 3.212 -12.889 10.587 1.00 73.00 85 LYS A CA 1
ATOM 675 C C . LYS A 1 85 ? 4.503 -13.465 9.986 1.00 73.00 85 LYS A C 1
ATOM 677 O O . LYS A 1 85 ? 4.482 -14.531 9.383 1.00 73.00 85 LYS A O 1
ATOM 682 N N . VAL A 1 86 ? 5.620 -12.744 10.110 1.00 65.06 86 VAL A N 1
ATOM 683 C CA . VAL A 1 86 ? 6.920 -13.155 9.548 1.00 65.06 86 VAL A CA 1
ATOM 684 C C . VAL A 1 86 ? 7.620 -14.210 10.414 1.00 65.06 86 VAL A C 1
ATOM 686 O O . VAL A 1 86 ? 8.324 -15.057 9.873 1.00 65.06 86 VAL A O 1
ATOM 689 N N . GLN A 1 87 ? 7.459 -14.150 11.738 1.00 61.88 87 GLN A N 1
ATOM 690 C CA . GLN A 1 87 ? 8.205 -14.976 12.696 1.00 61.88 87 GLN A CA 1
ATOM 691 C C . GLN A 1 87 ? 7.432 -16.203 13.203 1.00 61.88 87 GLN A C 1
ATOM 693 O O . GLN A 1 87 ? 8.066 -17.200 13.528 1.00 61.88 87 GLN A O 1
ATOM 698 N N . ASN A 1 88 ? 6.097 -16.159 13.260 1.00 55.53 88 ASN A N 1
ATOM 699 C CA . ASN A 1 88 ? 5.248 -17.221 13.807 1.00 55.53 88 ASN A CA 1
ATOM 700 C C . ASN A 1 88 ? 4.081 -17.528 12.855 1.00 55.53 88 ASN A C 1
ATOM 702 O O . ASN A 1 88 ? 3.183 -16.716 12.659 1.00 55.53 88 ASN A O 1
ATOM 706 N N . SER A 1 89 ? 4.047 -18.742 12.301 1.00 54.53 89 SER A N 1
ATOM 707 C CA . SER A 1 89 ? 2.981 -19.194 11.392 1.00 54.53 89 SER A CA 1
ATOM 708 C C . SER A 1 89 ? 1.679 -19.609 12.096 1.00 54.53 89 SER A C 1
ATOM 710 O O . SER A 1 89 ? 0.743 -20.040 11.431 1.00 54.53 89 SER A O 1
ATOM 712 N N . GLN A 1 90 ? 1.603 -19.512 13.428 1.00 58.91 90 GLN A N 1
ATOM 713 C CA . GLN A 1 90 ? 0.434 -19.897 14.231 1.00 58.91 90 GLN A CA 1
ATOM 714 C C . GLN A 1 90 ? -0.391 -18.679 14.677 1.00 58.91 90 GLN A C 1
ATOM 716 O O . GLN A 1 90 ? -0.693 -18.528 15.854 1.00 58.91 90 GLN A O 1
ATOM 721 N N . GLN A 1 91 ? -0.756 -17.794 13.749 1.00 70.75 91 GLN A N 1
ATOM 722 C CA . GLN A 1 91 ? -1.799 -16.799 14.025 1.00 70.75 91 GLN A CA 1
ATOM 723 C C . GLN A 1 91 ? -3.166 -17.459 13.847 1.00 70.75 91 GLN A C 1
ATOM 725 O O . GLN A 1 91 ? -3.435 -18.046 12.794 1.00 70.75 91 GLN A O 1
ATOM 730 N N . SER A 1 92 ? -4.052 -17.365 14.840 1.00 81.69 92 SER A N 1
ATOM 731 C CA . SER A 1 92 ? -5.419 -17.836 14.640 1.00 81.69 92 SER A CA 1
ATOM 732 C C . SER A 1 92 ? -6.169 -16.886 13.699 1.00 81.69 92 SER A C 1
ATOM 734 O O . SER A 1 92 ? -6.012 -15.663 13.747 1.00 81.69 92 SER A O 1
ATOM 736 N N . ALA A 1 93 ? -7.046 -17.437 12.855 1.00 85.06 93 ALA A N 1
ATOM 737 C CA . ALA A 1 93 ? -7.894 -16.631 11.972 1.00 85.06 93 ALA A CA 1
ATOM 738 C C . ALA A 1 93 ? -8.754 -15.616 12.752 1.00 85.06 93 ALA A C 1
ATOM 740 O O . ALA A 1 93 ? -9.079 -14.549 12.230 1.00 85.06 93 ALA A O 1
ATOM 741 N N . LYS A 1 94 ? -9.086 -15.942 14.010 1.00 88.88 94 LYS A N 1
ATOM 742 C CA . LYS A 1 94 ? -9.834 -15.082 14.927 1.00 88.88 94 LYS A CA 1
ATOM 743 C C . LYS A 1 94 ? -9.023 -13.855 15.344 1.00 88.88 94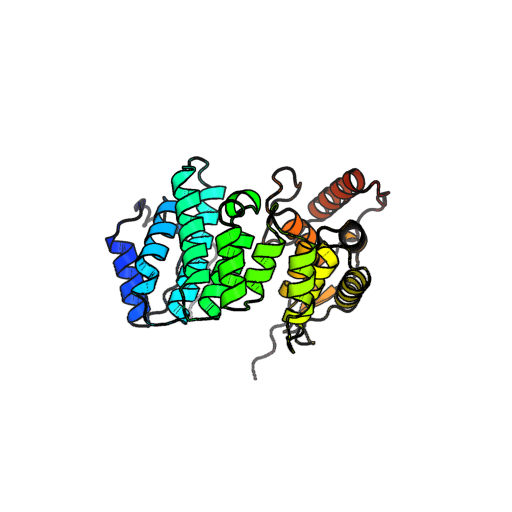 LYS A C 1
ATOM 745 O O . LYS A 1 94 ? -9.531 -12.751 15.225 1.00 88.88 94 LYS A O 1
ATOM 750 N N . GLU A 1 95 ? -7.775 -14.016 15.781 1.00 89.75 95 GLU A N 1
ATOM 751 C CA . GLU A 1 95 ? -6.929 -12.881 16.191 1.00 89.75 95 GLU A CA 1
ATOM 752 C C . GLU A 1 95 ? -6.647 -11.931 15.025 1.00 89.75 95 GLU A C 1
ATOM 754 O O . GLU A 1 95 ? -6.695 -10.713 15.185 1.00 89.75 95 GLU A O 1
ATOM 759 N N . VAL A 1 96 ? -6.404 -12.481 13.831 1.00 90.50 96 VAL A N 1
ATOM 760 C CA . VAL A 1 96 ? -6.222 -11.676 12.616 1.00 90.50 96 VAL A CA 1
ATOM 761 C C . VAL A 1 96 ? -7.470 -10.847 12.330 1.00 90.50 96 VAL A C 1
ATOM 763 O O . VAL A 1 96 ? -7.362 -9.655 12.052 1.00 90.50 96 VAL A O 1
ATOM 766 N N . ASP A 1 97 ? -8.654 -11.454 12.422 1.00 93.56 97 ASP A N 1
ATOM 767 C CA . ASP A 1 97 ? -9.912 -10.740 12.221 1.00 93.56 97 ASP A CA 1
ATOM 768 C C . ASP A 1 97 ? -10.168 -9.677 13.299 1.00 93.56 97 ASP A C 1
ATOM 770 O O . ASP A 1 97 ? -10.548 -8.558 12.958 1.00 93.56 97 ASP A O 1
ATOM 774 N N . THR A 1 98 ? -9.875 -9.966 14.572 1.00 94.88 98 THR A N 1
ATOM 775 C CA . THR A 1 98 ? -9.970 -8.991 15.671 1.00 94.88 98 THR A CA 1
ATOM 776 C C . THR A 1 98 ? -9.056 -7.791 15.435 1.00 94.88 98 THR A C 1
ATOM 778 O O . THR A 1 98 ? -9.506 -6.651 15.527 1.00 94.88 98 THR A O 1
ATOM 781 N N . PHE A 1 99 ? -7.787 -8.018 15.080 1.00 95.56 99 PHE A N 1
ATOM 782 C CA . PHE A 1 99 ? -6.845 -6.936 14.783 1.00 95.56 99 PHE A CA 1
ATOM 783 C C . PHE A 1 99 ? -7.349 -6.042 13.640 1.00 95.56 99 PHE A C 1
ATOM 785 O O . PHE A 1 99 ? -7.351 -4.816 13.761 1.00 95.56 99 PHE A O 1
ATOM 792 N N . ILE A 1 100 ? -7.809 -6.648 12.539 1.00 96.88 100 ILE A N 1
ATOM 793 C CA . ILE A 1 100 ? -8.358 -5.909 11.395 1.00 96.88 100 ILE A CA 1
ATOM 794 C C . ILE A 1 100 ? -9.600 -5.117 11.823 1.00 96.88 100 ILE A C 1
ATOM 796 O O . ILE A 1 100 ? -9.686 -3.928 11.522 1.00 96.88 100 ILE A O 1
ATOM 800 N N . SER A 1 101 ? -10.511 -5.741 12.573 1.00 97.69 101 SER A N 1
ATOM 801 C CA . SER A 1 101 ? -11.738 -5.111 13.077 1.00 97.69 101 SER A CA 1
ATOM 802 C C . SER A 1 101 ? -11.442 -3.887 13.942 1.00 97.69 101 SER A C 1
ATOM 804 O O . SER A 1 101 ? -12.076 -2.851 13.769 1.00 97.69 101 SER A O 1
ATOM 806 N N . LEU A 1 102 ? -10.448 -3.962 14.834 1.00 97.94 102 LEU A N 1
ATOM 807 C CA . LEU A 1 102 ? -10.038 -2.832 15.674 1.00 97.94 102 LEU A CA 1
ATOM 808 C C . LEU A 1 102 ? -9.468 -1.679 14.838 1.00 97.94 102 LEU A C 1
ATOM 810 O O . LEU A 1 102 ? -9.837 -0.524 15.041 1.00 97.94 102 LEU A O 1
ATOM 814 N N . MET A 1 103 ? -8.625 -1.979 13.846 1.00 98.12 103 MET A N 1
ATOM 815 C CA . MET A 1 103 ? -8.097 -0.964 12.927 1.00 98.12 103 MET A CA 1
ATOM 816 C C . MET A 1 103 ? -9.215 -0.304 12.106 1.00 98.12 103 MET A C 1
ATOM 818 O O . MET A 1 103 ? -9.179 0.904 11.877 1.00 98.12 103 MET A O 1
ATOM 822 N N . VAL A 1 104 ? -10.222 -1.077 11.684 1.00 98.06 104 VAL A N 1
ATOM 823 C CA . VAL A 1 104 ? -11.405 -0.569 10.974 1.00 98.06 104 VAL A CA 1
ATOM 824 C C . VAL A 1 104 ? -12.300 0.271 11.877 1.00 98.06 104 VAL A C 1
ATOM 826 O O . VAL A 1 104 ? -12.691 1.366 11.478 1.00 98.06 104 VAL A O 1
ATOM 829 N N . SER A 1 105 ? -12.527 -0.162 13.114 1.00 97.50 105 SER A N 1
ATOM 830 C CA . SER A 1 105 ? -13.253 0.620 14.115 1.00 97.50 105 SER A CA 1
ATOM 831 C C . SER A 1 105 ? -12.596 1.983 14.343 1.00 97.50 105 SER A C 1
ATOM 833 O O . SER A 1 105 ? -13.285 3.002 14.342 1.00 97.50 105 SER A O 1
ATOM 835 N N . LEU A 1 106 ? -11.260 2.045 14.426 1.00 97.44 106 LEU A N 1
ATOM 836 C CA . LEU A 1 106 ? -10.539 3.317 14.538 1.00 97.44 106 LEU A CA 1
ATOM 837 C C . LEU A 1 106 ? -10.760 4.231 13.331 1.00 97.44 106 LEU A C 1
ATOM 839 O O . LEU A 1 106 ? -10.907 5.440 13.503 1.00 97.44 106 LEU A O 1
ATOM 843 N N . MET A 1 107 ? -10.824 3.674 12.117 1.00 98.19 107 MET A N 1
ATOM 844 C CA . MET A 1 107 ? -11.153 4.439 10.909 1.00 98.19 107 MET A CA 1
ATOM 845 C C . MET A 1 107 ? -12.578 5.011 10.953 1.00 98.19 107 MET A C 1
ATOM 847 O O . MET A 1 107 ? -12.814 6.102 10.437 1.00 98.19 107 MET A O 1
ATOM 851 N N . GLU A 1 108 ? -13.532 4.306 11.558 1.00 95.38 108 GLU A N 1
ATOM 852 C CA . GLU A 1 108 ? -14.928 4.742 11.653 1.00 95.38 108 GLU A CA 1
ATOM 853 C C . GLU A 1 108 ? -15.171 5.741 12.795 1.00 95.38 108 GLU A C 1
ATOM 855 O O . GLU A 1 108 ? -15.950 6.697 12.636 1.00 95.38 108 GLU A O 1
ATOM 860 N N . THR A 1 109 ? -14.528 5.532 13.946 1.00 94.56 109 THR A N 1
ATOM 861 C CA . THR A 1 109 ? -14.912 6.158 15.219 1.00 94.56 109 THR A CA 1
ATOM 862 C C . THR A 1 109 ? -13.956 7.246 15.709 1.00 94.56 109 THR A C 1
ATOM 864 O O . THR A 1 109 ? -14.453 8.229 16.263 1.00 94.56 109 THR A O 1
ATOM 867 N N . ASP A 1 110 ? -12.638 7.159 15.464 1.00 95.19 110 ASP A N 1
ATOM 868 C CA . ASP A 1 110 ? -11.690 8.162 15.979 1.00 95.19 110 ASP A CA 1
ATOM 869 C C . ASP A 1 110 ? -11.933 9.524 15.306 1.00 95.19 110 ASP A C 1
ATOM 871 O O . ASP A 1 110 ? -12.140 9.638 14.092 1.00 95.19 110 ASP A O 1
ATOM 875 N N . THR A 1 111 ? -11.922 10.589 16.103 1.00 93.19 111 THR A N 1
ATOM 876 C CA . THR A 1 111 ? -12.161 11.965 15.650 1.00 93.19 111 THR A CA 1
ATOM 877 C C . THR A 1 111 ? -10.947 12.575 14.951 1.00 93.19 111 THR A C 1
ATOM 879 O O . THR A 1 111 ? -11.102 13.475 14.121 1.00 93.19 111 THR A O 1
ATOM 882 N N . SER A 1 112 ? -9.750 12.037 15.181 1.00 95.31 112 SER A N 1
ATOM 883 C CA . SER A 1 112 ? -8.505 12.487 14.574 1.00 95.31 112 SER A CA 1
ATOM 884 C C . SER A 1 112 ? -8.302 11.945 13.160 1.00 95.31 112 SER A C 1
ATOM 886 O O . SER A 1 112 ? -8.189 10.739 12.935 1.00 95.31 112 SER A O 1
ATOM 888 N N . TYR A 1 113 ? -8.118 12.860 12.202 1.00 94.44 113 TYR A N 1
ATOM 889 C CA . TYR A 1 113 ? -7.675 12.519 10.846 1.00 94.44 113 TYR A CA 1
ATOM 890 C C . TYR A 1 113 ? -6.376 11.704 10.852 1.00 94.44 113 TYR A C 1
ATOM 892 O O . TYR A 1 113 ? -6.263 10.711 10.139 1.00 94.44 113 TYR A O 1
ATOM 900 N N . ARG A 1 114 ? -5.399 12.075 11.687 1.00 95.19 114 ARG A N 1
ATOM 901 C CA . ARG A 1 114 ? -4.089 11.417 11.716 1.00 95.19 114 ARG A CA 1
ATOM 902 C C . ARG A 1 114 ? -4.183 9.965 12.170 1.00 95.19 114 ARG A C 1
ATOM 904 O O . ARG A 1 114 ? -3.483 9.123 11.611 1.00 95.19 114 ARG A O 1
ATOM 911 N N . VAL A 1 115 ? -5.020 9.671 13.166 1.00 96.31 115 VAL A N 1
ATOM 912 C CA . VAL A 1 115 ? -5.224 8.297 13.650 1.00 96.31 115 VAL A CA 1
ATOM 913 C C . VAL A 1 115 ? -5.922 7.464 12.579 1.00 96.31 115 VAL A C 1
ATOM 915 O O . VAL A 1 115 ? -5.410 6.404 12.220 1.00 96.31 115 VAL A O 1
ATOM 918 N N . ARG A 1 116 ? -7.014 7.977 11.995 1.00 97.94 116 ARG A N 1
ATOM 919 C CA . ARG A 1 116 ? -7.751 7.297 10.917 1.00 97.94 116 ARG A CA 1
ATOM 920 C C . ARG A 1 116 ? -6.872 6.999 9.702 1.00 97.94 116 ARG A C 1
ATOM 922 O O . ARG A 1 116 ? -6.796 5.854 9.256 1.00 97.94 116 ARG A O 1
ATOM 929 N N . SER A 1 117 ? -6.159 8.010 9.211 1.00 96.12 117 SER A N 1
ATOM 930 C CA . SER A 1 117 ? -5.221 7.879 8.095 1.00 96.12 117 SER A CA 1
ATOM 931 C C . SER A 1 117 ? -4.117 6.863 8.390 1.00 96.12 117 SER A C 1
ATOM 933 O O . SER A 1 117 ? -3.768 6.058 7.525 1.00 96.12 117 SER A O 1
ATOM 935 N N . GLU A 1 118 ? -3.550 6.873 9.602 1.00 96.94 118 GLU A N 1
ATOM 936 C CA . GLU A 1 118 ? -2.497 5.924 9.974 1.00 96.94 118 GLU A CA 1
ATOM 937 C C . GLU A 1 118 ? -3.034 4.497 10.118 1.00 96.94 118 GLU A C 1
ATOM 939 O O . GLU A 1 118 ? -2.327 3.564 9.738 1.00 96.94 118 GLU A O 1
ATOM 944 N N . ALA A 1 119 ? -4.273 4.311 10.586 1.00 97.81 119 ALA A N 1
ATOM 945 C CA . ALA A 1 119 ? -4.921 3.002 10.658 1.00 97.81 119 ALA A CA 1
ATOM 946 C C . ALA A 1 119 ? -5.109 2.413 9.255 1.00 97.81 119 ALA A C 1
ATOM 948 O O . ALA A 1 119 ? -4.619 1.315 8.981 1.00 97.81 119 ALA A O 1
ATOM 949 N N . ALA A 1 120 ? -5.690 3.185 8.331 1.00 97.88 120 ALA A N 1
ATOM 950 C CA . ALA A 1 120 ? -5.876 2.776 6.938 1.00 97.88 120 ALA A CA 1
ATOM 951 C C . ALA A 1 120 ? -4.546 2.446 6.242 1.00 97.88 120 ALA A C 1
ATOM 953 O O . ALA A 1 120 ? -4.372 1.377 5.645 1.00 97.88 120 ALA A O 1
ATOM 954 N N . ARG A 1 121 ? -3.567 3.353 6.364 1.00 95.06 121 ARG A N 1
ATOM 955 C CA . ARG A 1 121 ? -2.229 3.196 5.785 1.00 95.06 121 ARG A CA 1
ATOM 956 C C . ARG A 1 121 ? -1.511 1.974 6.344 1.00 95.06 121 ARG A C 1
ATOM 958 O O . ARG A 1 121 ? -0.863 1.249 5.587 1.00 95.06 121 ARG A O 1
ATOM 965 N N . SER A 1 122 ? -1.579 1.772 7.656 1.00 95.25 122 SER A N 1
ATOM 966 C CA . SER A 1 122 ? -0.926 0.650 8.327 1.00 95.25 122 SER A CA 1
ATOM 967 C C . SER A 1 122 ? -1.553 -0.671 7.917 1.00 95.25 122 SER A C 1
ATOM 969 O O . SER A 1 122 ? -0.823 -1.590 7.554 1.00 95.25 122 SER A O 1
ATOM 971 N N . LEU A 1 123 ? -2.884 -0.741 7.870 1.00 95.44 123 LEU A N 1
ATOM 972 C CA . LEU A 1 123 ? -3.607 -1.944 7.478 1.00 95.44 123 LEU A CA 1
ATOM 973 C C . LEU A 1 123 ? -3.229 -2.387 6.058 1.00 95.44 123 LEU A C 1
ATOM 975 O O . LEU A 1 123 ? -2.804 -3.525 5.871 1.00 95.44 123 LEU A O 1
ATOM 979 N N . ARG A 1 124 ? -3.221 -1.458 5.089 1.00 92.81 124 ARG A N 1
ATOM 980 C CA . ARG A 1 124 ? -2.788 -1.709 3.697 1.00 92.81 124 ARG A CA 1
ATOM 981 C C . ARG A 1 124 ? -1.355 -2.258 3.593 1.00 92.81 124 ARG A C 1
ATOM 983 O O . ARG A 1 124 ? -1.032 -2.996 2.664 1.00 92.81 124 ARG A O 1
ATOM 990 N N . LYS A 1 125 ? -0.477 -1.894 4.537 1.00 89.06 125 LYS A N 1
ATOM 991 C CA . LYS A 1 125 ? 0.936 -2.310 4.566 1.00 89.06 125 LYS A CA 1
ATOM 992 C C . LYS A 1 125 ? 1.180 -3.673 5.209 1.00 89.06 125 LYS A C 1
ATOM 994 O O . LYS A 1 125 ? 2.287 -4.197 5.046 1.00 89.06 125 LYS A O 1
ATOM 999 N N . VAL A 1 126 ? 0.257 -4.194 6.013 1.00 89.50 126 VAL A N 1
ATOM 1000 C CA . VAL A 1 126 ? 0.525 -5.382 6.845 1.00 89.50 126 VAL A CA 1
ATOM 1001 C C . VAL A 1 126 ? -0.465 -6.515 6.605 1.00 89.50 126 VAL A C 1
ATOM 1003 O O . VAL A 1 126 ? -0.062 -7.676 6.655 1.00 89.50 126 VAL A O 1
ATOM 1006 N N . ALA A 1 127 ? -1.714 -6.196 6.268 1.00 90.56 127 ALA A N 1
ATOM 1007 C CA . ALA A 1 127 ? -2.741 -7.163 5.910 1.00 90.56 127 ALA A CA 1
ATOM 1008 C C . ALA A 1 127 ? -2.882 -7.263 4.385 1.00 90.56 127 ALA A C 1
ATOM 1010 O O . ALA A 1 127 ? -2.718 -6.267 3.675 1.00 90.56 127 ALA A O 1
ATOM 1011 N N . SER A 1 128 ? -3.174 -8.467 3.885 1.00 89.94 128 SER A N 1
ATOM 1012 C CA . SER A 1 128 ? -3.510 -8.635 2.470 1.00 89.94 128 SER A CA 1
ATOM 1013 C C . SER A 1 128 ? -4.921 -8.089 2.200 1.00 89.94 128 SER A C 1
ATOM 1015 O O . SER A 1 128 ? -5.757 -8.105 3.113 1.00 89.94 128 SER A O 1
ATOM 1017 N N . PRO A 1 129 ? -5.216 -7.611 0.979 1.00 92.88 129 PRO A N 1
ATOM 1018 C CA . PRO A 1 129 ? -6.534 -7.075 0.648 1.00 92.88 129 PRO A CA 1
ATOM 1019 C C . PRO A 1 129 ? -7.681 -8.056 0.912 1.00 92.88 129 PRO A C 1
ATOM 1021 O O . PRO A 1 129 ? -8.736 -7.642 1.374 1.00 92.88 129 PRO A O 1
ATOM 1024 N N . GLU A 1 130 ? -7.462 -9.354 0.696 1.00 93.31 130 GLU A N 1
ATOM 1025 C CA . GLU A 1 130 ? -8.459 -10.414 0.884 1.00 93.31 130 GLU A CA 1
ATOM 1026 C C . GLU A 1 130 ? -8.872 -10.559 2.354 1.00 93.31 130 GLU A C 1
ATOM 1028 O O . GLU A 1 130 ? -10.041 -10.787 2.656 1.00 93.31 130 GLU A O 1
ATOM 1033 N N . LEU A 1 131 ? -7.928 -10.387 3.287 1.00 92.38 131 LEU A N 1
ATOM 1034 C CA . LEU A 1 131 ? -8.227 -10.448 4.718 1.00 92.38 131 LEU A CA 1
ATOM 1035 C C . LEU A 1 131 ? -9.073 -9.257 5.176 1.00 92.38 131 LEU A C 1
ATOM 1037 O O . LEU A 1 131 ? -9.937 -9.427 6.040 1.00 92.38 131 LEU A O 1
ATOM 1041 N N . VAL A 1 132 ? -8.815 -8.078 4.601 1.00 96.06 132 VAL A N 1
ATOM 1042 C CA . VAL A 1 132 ? -9.527 -6.830 4.910 1.00 96.06 132 VAL A CA 1
ATOM 1043 C C . VAL A 1 132 ? -10.889 -6.770 4.217 1.00 96.06 132 VAL A C 1
ATOM 1045 O O . VAL A 1 132 ? -11.799 -6.139 4.741 1.00 96.06 132 VAL A O 1
ATOM 1048 N N . ASP A 1 133 ? -11.066 -7.453 3.084 1.00 96.44 133 ASP A N 1
ATOM 1049 C CA . ASP A 1 133 ? -12.295 -7.421 2.276 1.00 96.44 133 ASP A CA 1
ATOM 1050 C C . ASP A 1 133 ? -13.551 -7.844 3.051 1.00 96.44 133 ASP A C 1
ATOM 1052 O O . ASP A 1 133 ? -14.642 -7.341 2.798 1.00 96.44 133 ASP A O 1
ATOM 1056 N N . ARG A 1 134 ? -13.393 -8.685 4.081 1.00 94.94 134 ARG A N 1
ATOM 1057 C CA . ARG A 1 134 ? -14.473 -9.045 5.020 1.00 94.94 134 ARG A CA 1
ATOM 1058 C C . ARG A 1 134 ? -15.094 -7.831 5.724 1.00 94.94 134 ARG A C 1
ATOM 1060 O O . ARG A 1 134 ? -16.252 -7.879 6.118 1.00 94.94 134 ARG A O 1
ATOM 1067 N N . HIS A 1 135 ? -14.337 -6.741 5.831 1.00 97.25 135 HIS A N 1
ATOM 1068 C CA . HIS A 1 135 ? -14.719 -5.465 6.440 1.00 97.25 135 HIS A CA 1
ATOM 1069 C C . HIS A 1 135 ? -15.024 -4.382 5.389 1.00 97.25 135 HIS A C 1
ATOM 1071 O O . HIS A 1 135 ? -15.064 -3.195 5.714 1.00 97.25 135 HIS A O 1
ATOM 1077 N N . HIS A 1 136 ? -15.239 -4.762 4.122 1.00 96.81 136 HIS A N 1
ATOM 1078 C CA . HIS A 1 136 ? -15.447 -3.853 2.988 1.00 96.81 136 HIS A CA 1
ATOM 1079 C C . HIS A 1 136 ? -16.471 -2.743 3.266 1.00 96.81 136 HIS A C 1
ATOM 1081 O O . HIS A 1 136 ? -16.185 -1.565 3.038 1.00 96.81 136 HIS A O 1
ATOM 1087 N N . SER A 1 137 ? -17.658 -3.107 3.762 1.00 97.12 137 SER A N 1
ATOM 1088 C CA . SER A 1 137 ? -18.737 -2.149 4.023 1.00 97.12 137 SER A CA 1
ATOM 1089 C C . SER A 1 137 ? -18.342 -1.127 5.086 1.00 97.12 137 SER A C 1
ATOM 1091 O O . SER A 1 137 ? -18.610 0.058 4.916 1.00 97.12 137 SER A O 1
ATOM 1093 N N . SER A 1 138 ? -17.644 -1.561 6.134 1.00 98.06 138 SER A N 1
ATOM 1094 C CA . SER A 1 138 ? -17.140 -0.681 7.189 1.00 98.06 138 SER A CA 1
ATOM 1095 C C . SER A 1 138 ? -16.055 0.271 6.688 1.00 98.06 138 SER A C 1
ATOM 1097 O O . SER A 1 138 ? -16.114 1.475 6.927 1.00 98.06 138 SER A O 1
ATOM 1099 N N . VAL A 1 139 ? -15.108 -0.220 5.883 1.00 98.19 139 VAL A N 1
ATOM 1100 C CA . VAL A 1 139 ? -14.092 0.639 5.247 1.00 98.19 139 VAL A CA 1
ATOM 1101 C C . VAL A 1 139 ? -14.751 1.701 4.355 1.00 98.19 139 VAL A C 1
ATOM 1103 O O . VAL A 1 139 ? -14.361 2.871 4.384 1.00 98.19 139 VAL A O 1
ATOM 1106 N N . LEU A 1 140 ? -15.773 1.321 3.582 1.00 97.69 140 LEU A N 1
ATOM 1107 C CA . LEU A 1 140 ? -16.527 2.257 2.750 1.00 97.69 140 LEU A CA 1
ATOM 1108 C C . LEU A 1 140 ? -17.295 3.284 3.593 1.00 97.69 140 LEU A C 1
ATOM 1110 O O . LEU A 1 140 ? -17.216 4.477 3.302 1.00 97.69 140 LEU A O 1
ATOM 1114 N N . ASN A 1 141 ? -17.985 2.852 4.650 1.00 97.38 141 ASN A N 1
ATOM 1115 C CA . ASN A 1 141 ? -18.712 3.737 5.562 1.00 97.38 141 ASN A CA 1
ATOM 1116 C C . ASN A 1 141 ? -17.767 4.736 6.247 1.00 97.38 141 ASN A C 1
ATOM 1118 O O . ASN A 1 141 ? -18.071 5.930 6.322 1.00 97.38 141 ASN A O 1
ATOM 1122 N N . ALA A 1 142 ? -16.590 4.277 6.684 1.00 97.94 142 ALA A N 1
ATOM 1123 C CA . ALA A 1 142 ? -15.547 5.125 7.253 1.00 97.94 142 ALA A CA 1
ATOM 1124 C C . ALA A 1 142 ? -15.111 6.219 6.266 1.00 97.94 142 ALA A C 1
ATOM 1126 O O . ALA A 1 142 ? -15.025 7.396 6.629 1.00 97.94 142 ALA A O 1
ATOM 1127 N N . TYR A 1 143 ? -14.890 5.856 4.996 1.00 97.56 143 TYR A N 1
ATOM 1128 C CA . TYR A 1 143 ? -14.583 6.836 3.957 1.00 97.56 143 TYR A CA 1
ATOM 1129 C C . TYR A 1 143 ? -15.750 7.798 3.733 1.00 97.56 143 TYR A C 1
ATOM 1131 O O . TYR A 1 143 ? -15.546 9.010 3.655 1.00 97.56 143 TYR A O 1
ATOM 1139 N N . GLU A 1 144 ? -16.976 7.291 3.619 1.00 95.94 144 GLU A N 1
ATOM 1140 C CA . GLU A 1 144 ? -18.139 8.122 3.336 1.00 95.94 144 GLU A CA 1
ATOM 1141 C C . GLU A 1 144 ? -18.377 9.168 4.426 1.00 95.94 144 GLU A C 1
ATOM 1143 O O . GLU A 1 144 ? -18.696 10.310 4.081 1.00 95.94 144 GLU A O 1
ATOM 1148 N N . LYS A 1 145 ? -18.128 8.805 5.689 1.00 96.62 145 LYS A N 1
ATOM 1149 C CA . LYS A 1 145 ? -18.208 9.680 6.861 1.00 96.62 145 LYS A CA 1
ATOM 1150 C C . LYS A 1 145 ? -17.096 10.728 6.903 1.00 96.62 145 LYS A C 1
ATOM 1152 O O . LYS A 1 145 ? -17.379 11.902 7.118 1.00 96.62 145 LYS A O 1
ATOM 1157 N N . HIS A 1 146 ? -15.840 10.321 6.706 1.00 96.19 146 HIS A N 1
ATOM 1158 C CA . HIS A 1 146 ? -14.679 11.171 7.020 1.00 96.19 146 HIS A CA 1
ATOM 1159 C C . HIS A 1 146 ? -13.974 11.782 5.811 1.00 96.19 146 HIS A C 1
ATOM 1161 O O . HIS A 1 146 ? -13.168 12.693 5.984 1.00 96.19 146 HIS A O 1
ATOM 1167 N N . LYS A 1 147 ? -14.244 11.282 4.600 1.00 95.44 147 LYS A N 1
ATOM 1168 C CA . LYS A 1 147 ? -13.589 11.691 3.345 1.00 95.44 147 LYS A CA 1
ATOM 1169 C C . LYS A 1 147 ? -12.057 11.677 3.445 1.00 95.44 147 LYS A C 1
ATOM 1171 O O . LYS A 1 147 ? -11.385 12.590 2.979 1.00 95.44 147 LYS A O 1
ATOM 1176 N N . ASP A 1 148 ? -11.504 10.630 4.051 1.00 95.69 148 ASP A N 1
ATOM 1177 C CA . ASP A 1 148 ? -10.059 10.438 4.220 1.00 95.69 148 ASP A CA 1
ATOM 1178 C C . ASP A 1 148 ? -9.453 9.702 3.007 1.00 95.69 148 ASP A C 1
ATOM 1180 O O . ASP A 1 148 ? -9.961 8.664 2.572 1.00 95.69 148 ASP A O 1
ATOM 1184 N N . LEU A 1 149 ? -8.362 10.234 2.446 1.00 95.81 149 LEU A N 1
ATOM 1185 C CA . LEU A 1 149 ? -7.728 9.686 1.244 1.00 95.81 149 LEU A CA 1
ATOM 1186 C C . LEU A 1 149 ? -7.052 8.327 1.475 1.00 95.81 149 LEU A C 1
ATOM 1188 O O . LEU A 1 149 ? -7.057 7.490 0.574 1.00 95.81 149 LEU A O 1
ATOM 1192 N N . GLU A 1 150 ? -6.480 8.079 2.655 1.00 96.19 150 GLU A N 1
ATOM 1193 C CA . GLU A 1 150 ? -5.865 6.782 2.965 1.00 96.19 150 GLU A CA 1
ATOM 1194 C C . GLU A 1 150 ? -6.934 5.699 3.125 1.00 96.19 150 GLU A C 1
ATOM 1196 O O . GLU A 1 150 ? -6.725 4.571 2.674 1.00 96.19 150 GLU A O 1
ATOM 1201 N N . ILE A 1 151 ? -8.106 6.043 3.675 1.00 98.19 151 ILE A N 1
ATOM 1202 C CA . ILE A 1 151 ? -9.254 5.124 3.714 1.00 98.19 151 ILE A CA 1
ATOM 1203 C C . ILE A 1 151 ? -9.748 4.835 2.290 1.00 98.19 151 ILE A C 1
ATOM 1205 O O . ILE A 1 151 ? -10.003 3.679 1.954 1.00 98.19 151 ILE A O 1
ATOM 1209 N N . LEU A 1 152 ? -9.820 5.847 1.415 1.00 98.19 152 LEU A N 1
ATOM 1210 C CA . LEU A 1 152 ? -10.197 5.635 0.012 1.00 98.19 152 LEU A CA 1
ATOM 1211 C C . LEU A 1 152 ? -9.209 4.721 -0.723 1.00 98.19 152 LEU A C 1
ATOM 1213 O O . LEU A 1 152 ? -9.621 3.853 -1.490 1.00 98.19 152 LEU A O 1
ATOM 1217 N N . LEU A 1 153 ? -7.908 4.901 -0.489 1.00 97.31 153 LEU A N 1
ATOM 1218 C CA . LEU A 1 153 ? -6.873 4.025 -1.032 1.00 97.31 153 LEU A CA 1
ATOM 1219 C C . LEU A 1 153 ? -7.017 2.591 -0.520 1.00 97.31 153 LEU A C 1
ATOM 1221 O O . LEU A 1 153 ? -6.858 1.655 -1.301 1.00 97.31 153 LEU A O 1
ATOM 1225 N N . LEU A 1 154 ? -7.318 2.407 0.769 1.00 97.81 154 LEU A N 1
ATOM 1226 C CA . LEU A 1 154 ? -7.601 1.085 1.316 1.00 97.81 154 LEU A CA 1
ATOM 1227 C C . LEU A 1 154 ? -8.817 0.471 0.615 1.00 97.81 154 LEU A C 1
ATOM 1229 O O . LEU A 1 154 ? -8.685 -0.613 0.056 1.00 97.81 154 LEU A O 1
ATOM 1233 N N . TYR A 1 155 ? -9.945 1.184 0.547 1.00 98.38 155 TYR A N 1
ATOM 1234 C CA . TYR A 1 155 ? -11.150 0.742 -0.161 1.00 98.38 155 TYR A CA 1
ATOM 1235 C C . TYR A 1 155 ? -10.859 0.329 -1.611 1.00 98.38 155 TYR A C 1
ATOM 1237 O O . TYR A 1 155 ? -11.251 -0.752 -2.038 1.00 98.38 155 TYR A O 1
ATOM 1245 N N . ALA A 1 156 ? -10.122 1.157 -2.356 1.00 97.81 156 ALA A N 1
ATOM 1246 C CA . ALA A 1 156 ? -9.768 0.906 -3.753 1.00 97.81 156 ALA A CA 1
ATOM 1247 C C . ALA A 1 156 ? -8.806 -0.285 -3.954 1.00 97.81 156 ALA A C 1
ATOM 1249 O O . ALA A 1 156 ? -8.646 -0.768 -5.078 1.00 97.81 156 ALA A O 1
ATOM 1250 N N . SER A 1 157 ? -8.159 -0.767 -2.888 1.00 95.69 157 SER A N 1
ATOM 1251 C CA . SER A 1 157 ? -7.336 -1.981 -2.935 1.00 95.69 157 SER A CA 1
ATOM 1252 C C . SER A 1 157 ? -8.125 -3.275 -2.742 1.00 95.69 157 SER A C 1
ATOM 1254 O O . SER A 1 157 ? -7.611 -4.332 -3.102 1.00 95.69 157 SER A O 1
ATOM 1256 N N . LEU A 1 158 ? -9.343 -3.198 -2.197 1.00 96.81 158 LEU A N 1
ATOM 1257 C CA . LEU A 1 158 ? -10.129 -4.365 -1.807 1.00 96.81 158 LEU A CA 1
ATOM 1258 C C . LEU A 1 158 ? -10.703 -5.118 -3.027 1.00 96.81 158 LEU A C 1
ATOM 1260 O O . LEU A 1 158 ? -11.168 -4.465 -3.964 1.00 96.81 158 LEU A O 1
ATOM 1264 N N . PRO A 1 159 ? -10.726 -6.466 -3.024 1.00 96.06 159 PRO A N 1
ATOM 1265 C CA . PRO A 1 159 ? -11.351 -7.272 -4.076 1.00 96.06 159 PRO A CA 1
ATOM 1266 C C . PRO A 1 159 ? -12.816 -6.916 -4.357 1.00 96.06 159 PRO A C 1
ATOM 1268 O O . PRO A 1 159 ? -13.201 -6.816 -5.520 1.00 96.06 159 PRO A O 1
ATOM 1271 N N . SER A 1 160 ? -13.615 -6.652 -3.319 1.00 96.88 160 SER A N 1
ATOM 1272 C CA . SER A 1 160 ? -15.033 -6.288 -3.452 1.00 96.88 160 SER A CA 1
ATOM 1273 C C . SER A 1 160 ? -15.257 -4.815 -3.833 1.00 96.88 160 SER A C 1
ATOM 1275 O O . SER A 1 160 ? -16.390 -4.333 -3.851 1.00 96.88 160 SER A O 1
ATOM 1277 N N . CYS A 1 161 ? -14.196 -4.052 -4.122 1.00 96.88 161 CYS A N 1
ATOM 1278 C CA . CYS A 1 161 ? -14.300 -2.648 -4.508 1.00 96.88 161 CYS A CA 1
ATOM 1279 C C . CYS A 1 161 ? -15.123 -2.453 -5.793 1.00 96.88 161 CYS A C 1
ATOM 1281 O O . CYS A 1 161 ? -14.824 -3.018 -6.846 1.00 96.88 161 CYS A O 1
ATOM 1283 N N . GLN A 1 162 ? -16.114 -1.559 -5.739 1.00 96.88 162 GLN A N 1
ATOM 1284 C CA . GLN A 1 162 ? -16.848 -1.124 -6.924 1.00 96.88 162 GLN A CA 1
ATOM 1285 C C . GLN A 1 162 ? -16.032 -0.071 -7.679 1.00 96.88 162 GLN A C 1
ATOM 1287 O O . GLN A 1 162 ? -15.946 1.084 -7.255 1.00 96.88 162 GLN A O 1
ATOM 1292 N N . GLN A 1 163 ? -15.452 -0.467 -8.814 1.00 96.38 163 GLN A N 1
ATOM 1293 C CA . GLN A 1 163 ? -14.502 0.355 -9.574 1.00 96.38 163 GLN A CA 1
ATOM 1294 C C . GLN A 1 163 ? -15.072 1.731 -9.946 1.00 96.38 163 GLN A C 1
ATOM 1296 O O . GLN A 1 163 ? -14.461 2.756 -9.651 1.00 96.38 163 GLN A O 1
ATOM 1301 N N . GLU A 1 164 ? -16.278 1.777 -10.519 1.00 97.12 164 GLU A N 1
ATOM 1302 C CA . GLU A 1 164 ? -16.939 3.032 -10.906 1.00 97.12 164 GLU A CA 1
ATOM 1303 C C . GLU A 1 164 ? -17.148 3.968 -9.709 1.00 97.12 164 GLU A C 1
ATOM 1305 O O . GLU A 1 164 ? -16.918 5.179 -9.799 1.00 97.12 164 GLU A O 1
ATOM 1310 N N . LYS A 1 165 ? -17.525 3.401 -8.554 1.00 97.50 165 LYS A N 1
ATOM 1311 C CA . LYS A 1 165 ? -17.701 4.152 -7.310 1.00 97.50 165 LYS A CA 1
ATOM 1312 C C . LYS A 1 165 ? -16.363 4.716 -6.834 1.00 97.50 165 LYS A C 1
ATOM 1314 O O . LYS A 1 165 ? -16.285 5.909 -6.544 1.00 97.50 165 LYS A O 1
ATOM 1319 N N . ALA A 1 166 ? -15.305 3.905 -6.798 1.00 97.50 166 ALA A N 1
ATOM 1320 C CA . ALA A 1 166 ? -13.967 4.345 -6.403 1.00 97.50 166 ALA A CA 1
ATOM 1321 C C . ALA A 1 166 ? -13.426 5.456 -7.314 1.00 97.50 166 ALA A C 1
ATOM 1323 O O . ALA A 1 166 ? -12.918 6.460 -6.815 1.00 97.50 166 ALA A O 1
ATOM 1324 N N . VAL A 1 167 ? -13.604 5.330 -8.633 1.00 97.94 167 VAL A N 1
ATOM 1325 C CA . VAL A 1 167 ? -13.226 6.359 -9.614 1.00 97.94 167 VAL A CA 1
ATOM 1326 C C . VAL A 1 167 ? -13.995 7.658 -9.373 1.00 97.94 167 VAL A C 1
ATOM 1328 O O . VAL A 1 167 ? -13.390 8.730 -9.325 1.00 97.94 167 VAL A O 1
ATOM 1331 N N . LYS A 1 168 ? -15.316 7.585 -9.168 1.00 97.94 168 LYS A N 1
ATOM 1332 C CA . LYS A 1 168 ? -16.143 8.761 -8.863 1.00 97.94 168 LYS A CA 1
ATOM 1333 C C . LYS A 1 168 ? -15.684 9.454 -7.576 1.00 97.94 168 LYS A C 1
ATOM 1335 O O . LYS A 1 168 ? -15.550 10.675 -7.558 1.00 97.94 168 LYS A O 1
ATOM 1340 N N . MET A 1 169 ? -15.413 8.682 -6.523 1.00 97.88 169 MET A N 1
ATOM 1341 C CA . MET A 1 169 ? -14.925 9.191 -5.236 1.00 97.88 169 MET A CA 1
ATOM 1342 C C . MET A 1 169 ? -13.538 9.835 -5.366 1.00 97.88 169 MET A C 1
ATOM 1344 O O . MET A 1 169 ? -13.326 10.929 -4.850 1.00 97.88 169 MET A O 1
ATOM 1348 N N . ALA A 1 170 ? -12.625 9.218 -6.120 1.00 97.50 170 ALA A N 1
ATOM 1349 C CA . ALA A 1 170 ? -11.291 9.756 -6.374 1.00 97.50 170 ALA A CA 1
ATOM 1350 C C . ALA A 1 170 ? -11.337 11.080 -7.153 1.00 97.50 170 ALA A C 1
ATOM 1352 O O . ALA A 1 170 ? -10.668 12.034 -6.768 1.00 97.50 170 ALA A O 1
ATOM 1353 N N . ARG A 1 171 ? -12.171 11.178 -8.198 1.00 96.69 171 ARG A N 1
ATOM 1354 C CA . ARG A 1 171 ? -12.351 12.422 -8.974 1.00 96.69 171 ARG A CA 1
ATOM 1355 C C . ARG A 1 171 ? -12.993 13.547 -8.163 1.00 96.69 171 ARG A C 1
ATOM 1357 O O . ARG A 1 171 ? -12.711 14.713 -8.412 1.00 96.69 171 ARG A O 1
ATOM 1364 N N . ALA A 1 172 ? -13.858 13.207 -7.209 1.00 96.12 172 ALA A N 1
ATOM 1365 C CA . ALA A 1 172 ? -14.488 14.182 -6.323 1.00 96.12 172 ALA A CA 1
ATOM 1366 C C . ALA A 1 172 ? -13.556 14.666 -5.197 1.00 96.12 172 ALA A C 1
ATOM 1368 O O . ALA A 1 172 ? -13.844 15.682 -4.559 1.00 96.12 172 ALA A O 1
ATOM 1369 N N . PHE A 1 173 ? -12.457 13.953 -4.933 1.00 95.44 173 PHE A N 1
ATOM 1370 C CA . PHE A 1 173 ? -11.528 14.287 -3.864 1.00 95.44 173 PHE A CA 1
ATOM 1371 C C . PHE A 1 173 ? -10.703 15.527 -4.229 1.00 95.44 173 PHE A C 1
ATOM 1373 O O . PHE A 1 173 ? -10.007 15.551 -5.242 1.00 95.44 173 PHE A O 1
ATOM 1380 N N . LYS A 1 174 ? -10.746 16.560 -3.383 1.00 90.81 174 LYS A N 1
ATOM 1381 C CA . LYS A 1 174 ? -9.979 17.797 -3.578 1.00 90.81 174 LYS A CA 1
ATOM 1382 C C . LYS A 1 174 ? -8.730 17.783 -2.705 1.00 90.81 174 LYS A C 1
ATOM 1384 O O . LYS A 1 174 ? -8.810 17.556 -1.504 1.00 90.81 174 LYS A O 1
ATOM 1389 N N . THR A 1 175 ? -7.576 18.040 -3.308 1.00 88.12 175 THR A N 1
ATOM 1390 C CA . THR A 1 175 ? -6.295 18.172 -2.607 1.00 88.12 175 THR A CA 1
ATOM 1391 C C . THR A 1 175 ? -5.420 19.173 -3.338 1.00 88.12 175 THR A C 1
ATOM 1393 O O . THR A 1 175 ? -5.279 19.109 -4.555 1.00 88.12 175 THR A O 1
ATOM 1396 N N . GLU A 1 176 ? -4.783 20.055 -2.579 1.00 85.44 176 GLU A N 1
ATOM 1397 C CA . GLU A 1 176 ? -3.762 20.979 -3.085 1.00 85.44 176 GLU A CA 1
ATOM 1398 C C . GLU A 1 176 ? -2.354 20.378 -2.960 1.00 85.44 176 GLU A C 1
ATOM 1400 O O . GLU A 1 176 ? -1.405 20.822 -3.602 1.00 85.44 176 GLU A O 1
ATOM 1405 N N . SER A 1 177 ? -2.207 19.315 -2.160 1.00 87.31 177 SER A N 1
ATOM 1406 C CA . SER A 1 177 ? -0.927 18.636 -1.984 1.00 87.31 177 SER A CA 1
ATOM 1407 C C . SER A 1 177 ? -0.563 17.786 -3.205 1.00 87.31 177 SER A C 1
ATOM 1409 O O . SER A 1 177 ? -1.369 16.986 -3.695 1.00 87.31 177 SER A O 1
ATOM 1411 N N . MET A 1 178 ? 0.696 17.879 -3.649 1.00 84.88 178 MET A N 1
ATOM 1412 C CA . MET A 1 178 ? 1.224 17.017 -4.715 1.00 84.88 178 MET A CA 1
ATOM 1413 C C . MET A 1 178 ? 1.155 15.529 -4.347 1.00 84.88 178 MET A C 1
ATOM 1415 O O . MET A 1 178 ? 0.912 14.691 -5.217 1.00 84.88 178 MET A O 1
ATOM 1419 N N . GLY A 1 179 ? 1.355 15.196 -3.066 1.00 85.44 179 GLY A N 1
ATOM 1420 C CA . GLY A 1 179 ? 1.239 13.828 -2.557 1.00 85.44 179 GLY A CA 1
ATOM 1421 C C . GLY A 1 179 ? -0.179 13.278 -2.706 1.00 85.44 179 GLY A C 1
ATOM 1422 O O . GLY A 1 179 ? -0.353 12.193 -3.260 1.00 85.44 179 GLY A O 1
ATOM 1423 N N . GLY A 1 180 ? -1.189 14.058 -2.307 1.00 90.06 180 GLY A N 1
ATOM 1424 C CA . GLY A 1 180 ? -2.591 13.695 -2.494 1.00 90.06 180 GLY A CA 1
ATOM 1425 C C . GLY A 1 180 ? -2.956 13.533 -3.970 1.00 90.06 180 GLY A C 1
ATOM 1426 O O . GLY A 1 180 ? -3.602 12.554 -4.335 1.00 90.06 180 GLY A O 1
ATOM 1427 N N . ALA A 1 181 ? -2.469 14.419 -4.845 1.00 91.88 181 ALA A N 1
ATOM 1428 C CA . ALA A 1 181 ? -2.698 14.299 -6.286 1.00 91.88 181 ALA A CA 1
ATOM 1429 C C . ALA A 1 181 ? -2.109 12.995 -6.868 1.00 91.88 181 ALA A C 1
ATOM 1431 O O . ALA A 1 181 ? -2.748 12.337 -7.687 1.00 91.88 181 ALA A O 1
ATOM 1432 N N . CYS A 1 182 ? -0.923 12.569 -6.412 1.00 92.56 182 CYS A N 1
ATOM 1433 C CA . CYS A 1 182 ? -0.336 11.287 -6.827 1.00 92.56 182 CYS A CA 1
ATOM 1434 C C . CYS A 1 182 ? -1.177 10.092 -6.362 1.00 92.56 182 CYS A C 1
ATOM 1436 O O . CYS A 1 182 ? -1.365 9.137 -7.112 1.00 92.56 182 CYS A O 1
ATOM 1438 N N . MET A 1 183 ? -1.702 10.148 -5.139 1.00 93.94 183 MET A N 1
ATOM 1439 C CA . MET A 1 183 ? -2.563 9.103 -4.587 1.00 93.94 183 MET A CA 1
ATOM 1440 C C . MET A 1 183 ? -3.893 8.995 -5.344 1.00 93.94 183 MET A C 1
ATOM 1442 O O . MET A 1 183 ? -4.291 7.889 -5.706 1.00 93.94 183 MET A O 1
ATOM 1446 N N . ILE A 1 184 ? -4.533 10.120 -5.673 1.00 96.81 184 ILE A N 1
ATOM 1447 C CA . ILE A 1 184 ? -5.740 10.137 -6.516 1.00 96.81 184 ILE A CA 1
ATOM 1448 C C . ILE A 1 184 ? -5.434 9.522 -7.882 1.00 96.81 184 ILE A C 1
ATOM 1450 O O . ILE A 1 184 ? -6.120 8.591 -8.304 1.00 96.81 184 ILE A O 1
ATOM 1454 N N . ASN A 1 185 ? -4.354 9.968 -8.533 1.00 96.94 185 ASN A N 1
ATOM 1455 C CA . ASN A 1 185 ? -3.938 9.406 -9.814 1.00 96.94 185 ASN A CA 1
ATOM 1456 C C . ASN A 1 185 ? -3.660 7.903 -9.720 1.00 96.94 185 ASN A C 1
ATOM 1458 O O . ASN A 1 185 ? -3.966 7.189 -10.665 1.00 96.94 185 ASN A O 1
ATOM 1462 N N . SER A 1 186 ? -3.146 7.390 -8.597 1.00 97.38 186 SER A N 1
ATOM 1463 C CA . SER A 1 186 ? -2.947 5.944 -8.447 1.00 97.38 186 SER A CA 1
ATOM 1464 C C . SER A 1 186 ? -4.249 5.148 -8.422 1.00 97.38 186 SER A C 1
ATOM 1466 O O . SER A 1 186 ? -4.285 4.053 -8.978 1.00 97.38 186 SER A O 1
ATOM 1468 N N . ILE A 1 187 ? -5.326 5.700 -7.853 1.00 98.06 187 ILE A N 1
ATOM 1469 C CA . ILE A 1 187 ? -6.651 5.066 -7.876 1.00 98.06 187 ILE A CA 1
ATOM 1470 C C . ILE A 1 187 ? -7.201 5.067 -9.301 1.00 98.06 187 ILE A C 1
ATOM 1472 O O . ILE A 1 187 ? -7.627 4.030 -9.800 1.00 98.06 187 ILE A O 1
ATOM 1476 N N . LEU A 1 188 ? -7.148 6.213 -9.982 1.00 98.12 188 LEU A N 1
ATOM 1477 C CA . LEU A 1 188 ? -7.632 6.336 -11.358 1.00 98.12 188 LEU A CA 1
ATOM 1478 C C . LEU A 1 188 ? -6.852 5.420 -12.313 1.00 98.12 188 LEU A C 1
ATOM 1480 O O . LEU A 1 188 ? -7.447 4.677 -13.089 1.00 98.12 188 LEU A O 1
ATOM 1484 N N . ALA A 1 189 ? -5.524 5.413 -12.200 1.00 97.56 189 ALA A N 1
ATOM 1485 C CA . ALA A 1 189 ? -4.643 4.556 -12.983 1.00 97.56 189 ALA A CA 1
ATOM 1486 C C . ALA A 1 189 ? -4.888 3.065 -12.711 1.00 97.56 189 ALA A C 1
ATOM 1488 O O . ALA A 1 189 ? -4.876 2.272 -13.649 1.00 97.56 189 ALA A O 1
ATOM 1489 N N . ARG A 1 190 ? -5.150 2.670 -11.455 1.00 96.56 190 ARG A N 1
ATOM 1490 C CA . ARG A 1 190 ? -5.517 1.285 -11.108 1.00 96.56 190 ARG A CA 1
ATOM 1491 C C . ARG A 1 190 ? -6.754 0.811 -11.869 1.00 96.56 190 ARG A C 1
ATOM 1493 O O . ARG A 1 190 ? -6.808 -0.344 -12.277 1.00 96.56 190 ARG A O 1
ATOM 1500 N N . PHE A 1 191 ? -7.707 1.709 -12.102 1.00 96.81 191 PHE A N 1
ATOM 1501 C CA . PHE A 1 191 ? -8.949 1.429 -12.822 1.00 96.81 191 PHE A CA 1
ATOM 1502 C C . PHE A 1 191 ? -8.926 1.893 -14.289 1.00 96.81 191 PHE A C 1
ATOM 1504 O O . PHE A 1 191 ? -9.971 2.158 -14.876 1.00 96.81 191 PHE A O 1
ATOM 1511 N N . GLY A 1 192 ? -7.740 1.965 -14.906 1.00 94.94 192 GLY A N 1
ATOM 1512 C CA . GLY A 1 192 ? -7.599 2.078 -16.362 1.00 94.94 192 GLY A CA 1
ATOM 1513 C C . GLY A 1 192 ? -7.483 3.495 -16.933 1.00 94.94 192 GLY A C 1
ATOM 1514 O O . GLY A 1 192 ? -7.340 3.631 -18.150 1.00 94.94 192 GLY A O 1
ATOM 1515 N N . ASP A 1 193 ? -7.485 4.543 -16.105 1.00 97.38 193 ASP A N 1
ATOM 1516 C CA . ASP A 1 193 ? -7.345 5.929 -16.573 1.00 97.38 193 ASP A CA 1
ATOM 1517 C C . ASP A 1 193 ? -5.933 6.182 -17.140 1.00 97.38 193 ASP A C 1
ATOM 1519 O O . ASP A 1 193 ? -4.933 6.200 -16.413 1.00 97.38 193 ASP A O 1
ATOM 1523 N N . GLN A 1 194 ? -5.844 6.349 -18.465 1.00 96.50 194 GLN A N 1
ATOM 1524 C CA . GLN A 1 194 ? -4.567 6.493 -19.170 1.00 96.50 194 GLN A CA 1
ATOM 1525 C C . GLN A 1 194 ? -3.850 7.793 -18.814 1.00 96.50 194 GLN A C 1
ATOM 1527 O O . GLN A 1 194 ? -2.642 7.768 -18.586 1.00 96.50 194 GLN A O 1
ATOM 1532 N N . SER A 1 195 ? -4.587 8.900 -18.697 1.00 96.94 195 SER A N 1
ATOM 1533 C CA . SER A 1 195 ? -4.018 10.200 -18.339 1.00 96.94 195 SER A CA 1
ATOM 1534 C C . SER A 1 195 ? -3.421 10.175 -16.934 1.00 96.94 195 SER A C 1
ATOM 1536 O O . SER A 1 195 ? -2.347 10.731 -16.710 1.00 96.94 195 SER A O 1
ATOM 1538 N N . ALA A 1 196 ? -4.063 9.475 -15.995 1.00 97.06 196 ALA A N 1
ATOM 1539 C CA . ALA A 1 196 ? -3.513 9.276 -14.660 1.00 97.06 196 ALA A CA 1
ATOM 1540 C C . ALA A 1 196 ? -2.234 8.418 -14.670 1.00 97.06 196 ALA A C 1
ATOM 1542 O O . ALA A 1 196 ? -1.277 8.745 -13.963 1.00 97.06 196 ALA A O 1
ATOM 1543 N N . MET A 1 197 ? -2.181 7.355 -15.487 1.00 97.25 197 MET A N 1
ATOM 1544 C CA . MET A 1 197 ? -0.958 6.557 -15.668 1.00 97.25 197 MET A CA 1
ATOM 1545 C C . MET A 1 197 ? 0.182 7.402 -16.248 1.00 97.25 197 MET A C 1
ATOM 1547 O O . MET A 1 197 ? 1.290 7.368 -15.715 1.00 97.25 197 MET A O 1
ATOM 1551 N N . ASP A 1 198 ? -0.087 8.184 -17.295 1.00 96.62 198 ASP A N 1
ATOM 1552 C CA . ASP A 1 198 ? 0.910 9.048 -17.939 1.00 96.62 198 ASP A CA 1
ATOM 1553 C C . ASP A 1 198 ? 1.422 10.127 -16.983 1.00 96.62 198 ASP A C 1
ATOM 1555 O O . ASP A 1 198 ? 2.626 10.359 -16.895 1.00 96.62 198 ASP A O 1
ATOM 1559 N N . ALA A 1 199 ? 0.537 10.723 -16.181 1.00 95.06 199 ALA A N 1
ATOM 1560 C CA . ALA A 1 199 ? 0.926 11.693 -15.163 1.00 95.06 199 ALA A CA 1
ATOM 1561 C C . ALA A 1 199 ? 1.841 11.083 -14.085 1.00 95.06 199 ALA A C 1
ATOM 1563 O O . ALA A 1 199 ? 2.773 11.744 -13.621 1.00 95.06 199 ALA A O 1
ATOM 1564 N N . LEU A 1 200 ? 1.593 9.836 -13.667 1.00 95.50 200 LEU A N 1
ATOM 1565 C CA . LEU A 1 200 ? 2.455 9.134 -12.710 1.00 95.50 200 LEU A CA 1
ATOM 1566 C C . LEU A 1 200 ? 3.819 8.786 -13.316 1.00 95.50 200 LEU A C 1
ATOM 1568 O O . LEU A 1 200 ? 4.834 8.982 -12.649 1.00 95.50 200 LEU A O 1
ATOM 1572 N N . ILE A 1 201 ? 3.848 8.319 -14.568 1.00 95.44 201 ILE A N 1
ATOM 1573 C CA . ILE A 1 201 ? 5.088 8.029 -15.304 1.00 95.44 201 ILE A CA 1
ATOM 1574 C C . ILE A 1 201 ? 5.917 9.303 -15.463 1.00 95.44 201 ILE A C 1
ATOM 1576 O O . ILE A 1 201 ? 7.070 9.328 -15.040 1.00 95.44 201 ILE A O 1
ATOM 1580 N N . ALA A 1 202 ? 5.315 10.391 -15.945 1.00 93.50 202 ALA A N 1
ATOM 1581 C CA . ALA A 1 202 ? 6.004 11.665 -16.131 1.00 93.50 202 ALA A CA 1
ATOM 1582 C C . ALA A 1 202 ? 6.596 12.199 -14.814 1.00 93.50 202 ALA A C 1
ATOM 1584 O O . ALA A 1 202 ? 7.723 12.697 -14.782 1.00 93.50 202 ALA A O 1
ATOM 1585 N N . LYS A 1 203 ? 5.875 12.055 -13.691 1.00 91.38 203 LYS A N 1
ATOM 1586 C CA . LYS A 1 203 ? 6.405 12.397 -12.358 1.00 91.38 203 LYS A CA 1
ATOM 1587 C C . LYS A 1 203 ? 7.576 11.502 -11.947 1.00 91.38 203 LYS A C 1
ATOM 1589 O O . LYS A 1 203 ? 8.507 11.983 -11.309 1.00 91.38 203 LYS A O 1
ATOM 1594 N N . ALA A 1 204 ? 7.535 10.217 -12.291 1.00 90.75 204 ALA A N 1
ATOM 1595 C CA . ALA A 1 204 ? 8.591 9.253 -11.991 1.00 90.75 204 ALA A CA 1
ATOM 1596 C C . ALA A 1 204 ? 9.841 9.427 -12.865 1.00 90.75 204 ALA A C 1
ATOM 1598 O O . ALA A 1 204 ? 10.943 9.111 -12.420 1.00 90.75 204 ALA A O 1
ATOM 1599 N N . GLU A 1 205 ? 9.693 9.928 -14.089 1.00 89.31 205 GLU A N 1
ATOM 1600 C CA . GLU A 1 205 ? 10.804 10.284 -14.977 1.00 89.31 205 GLU A CA 1
ATOM 1601 C C . GLU A 1 205 ? 11.514 11.552 -14.489 1.00 89.31 205 GLU A C 1
ATOM 1603 O O . GLU A 1 205 ? 12.742 11.587 -14.415 1.00 89.31 205 GLU A O 1
ATOM 1608 N N . ASN A 1 206 ? 10.750 12.544 -14.028 1.00 84.19 206 ASN A N 1
ATOM 1609 C CA . ASN A 1 206 ? 11.261 13.832 -13.544 1.00 84.19 206 ASN A CA 1
ATOM 1610 C C . ASN A 1 206 ? 11.477 13.871 -12.021 1.00 84.19 206 ASN A C 1
ATOM 1612 O O . ASN A 1 206 ? 11.408 14.926 -11.388 1.00 84.19 206 ASN A O 1
ATOM 1616 N N . ILE A 1 207 ? 11.686 12.708 -11.410 1.00 75.44 207 ILE A N 1
ATOM 1617 C CA . ILE A 1 207 ? 11.708 12.568 -9.960 1.00 75.44 207 ILE A CA 1
ATOM 1618 C C . ILE A 1 207 ? 12.903 13.302 -9.332 1.00 75.44 207 ILE A C 1
ATOM 1620 O O . ILE A 1 207 ? 14.065 13.027 -9.623 1.00 75.44 207 ILE A O 1
ATOM 1624 N N . SER A 1 208 ? 12.604 14.245 -8.441 1.00 68.81 208 SER A N 1
ATOM 1625 C CA . SER A 1 208 ? 13.575 14.914 -7.572 1.00 68.81 208 SER A CA 1
ATOM 1626 C C . SER A 1 208 ? 12.897 15.241 -6.240 1.00 68.81 208 SER A C 1
ATOM 1628 O O . SER A 1 208 ? 11.791 15.783 -6.225 1.00 68.81 208 SER A O 1
ATOM 1630 N N . GLU A 1 209 ? 13.518 14.904 -5.104 1.00 62.97 209 GLU A N 1
ATOM 1631 C CA . GLU A 1 209 ? 12.903 15.191 -3.791 1.00 62.97 209 GLU A CA 1
ATOM 1632 C C . GLU A 1 209 ? 12.996 16.670 -3.390 1.00 62.97 209 GLU A C 1
ATOM 1634 O O . GLU A 1 209 ? 12.329 17.103 -2.453 1.00 62.97 209 GLU A O 1
ATOM 1639 N N . ILE A 1 210 ? 13.771 17.473 -4.125 1.00 54.38 210 ILE A N 1
ATOM 1640 C CA . ILE A 1 210 ? 13.877 18.926 -3.923 1.00 54.38 210 ILE A CA 1
ATOM 1641 C C . ILE A 1 210 ? 12.525 19.622 -4.209 1.00 54.38 210 ILE A C 1
ATOM 1643 O O . ILE A 1 210 ? 12.259 20.699 -3.688 1.00 54.38 210 ILE A O 1
ATOM 1647 N N . GLY A 1 211 ? 11.628 18.984 -4.975 1.00 54.53 211 GLY A N 1
ATOM 1648 C CA . GLY A 1 211 ? 10.334 19.534 -5.402 1.00 54.53 211 GLY A CA 1
ATOM 1649 C C . GLY A 1 211 ? 9.148 19.349 -4.441 1.00 54.53 211 GLY A C 1
ATOM 1650 O O . GLY A 1 211 ? 8.007 19.463 -4.880 1.00 54.53 211 GLY A O 1
ATOM 1651 N N . GLY A 1 212 ? 9.365 19.010 -3.164 1.00 60.41 212 GLY A N 1
ATOM 1652 C CA . GLY A 1 212 ? 8.288 18.897 -2.159 1.00 60.41 212 GLY A CA 1
ATOM 1653 C C . GLY A 1 212 ? 7.392 17.649 -2.268 1.00 60.41 212 GLY A C 1
ATOM 1654 O O . GLY A 1 212 ? 6.525 17.432 -1.419 1.00 60.41 212 GLY A O 1
ATOM 1655 N N . LEU A 1 213 ? 7.605 16.788 -3.269 1.00 66.25 213 LEU A N 1
ATOM 1656 C CA . LEU A 1 213 ? 7.005 15.456 -3.356 1.00 66.25 213 LEU A CA 1
ATOM 1657 C C . LEU A 1 213 ? 7.955 14.424 -2.740 1.00 66.25 213 LEU A C 1
ATOM 1659 O O . LEU A 1 213 ? 9.038 14.183 -3.265 1.00 66.25 213 LEU A O 1
ATOM 1663 N N . SER A 1 214 ? 7.525 13.765 -1.662 1.00 79.88 214 SER A N 1
ATOM 1664 C CA . SER A 1 214 ? 8.280 12.642 -1.095 1.00 79.88 214 SER A CA 1
ATOM 1665 C C . SER A 1 214 ? 8.401 11.504 -2.115 1.00 79.88 214 SER A C 1
ATOM 1667 O O . SER A 1 214 ? 7.379 11.015 -2.613 1.00 79.88 214 SER A O 1
ATOM 1669 N N . LEU A 1 215 ? 9.629 11.029 -2.366 1.00 83.94 215 LEU A N 1
ATOM 1670 C CA . LEU A 1 215 ? 9.909 9.857 -3.205 1.00 83.94 215 LEU A CA 1
ATOM 1671 C C . LEU A 1 215 ? 9.049 8.668 -2.775 1.00 83.94 215 LEU A C 1
ATOM 1673 O O . LEU A 1 215 ? 8.464 7.974 -3.604 1.00 83.94 215 LEU A O 1
ATOM 1677 N N . PHE A 1 216 ? 8.903 8.471 -1.464 1.00 83.56 216 PHE A N 1
ATOM 1678 C CA . PHE A 1 216 ? 8.104 7.388 -0.906 1.00 83.56 216 PHE A CA 1
ATOM 1679 C C . PHE A 1 216 ? 6.637 7.428 -1.360 1.00 83.56 216 PHE A C 1
ATOM 1681 O O . PHE A 1 216 ? 6.076 6.379 -1.688 1.00 83.56 216 PHE A O 1
ATOM 1688 N N . ASN A 1 217 ? 6.021 8.613 -1.421 1.00 86.38 217 ASN A N 1
ATOM 1689 C CA . ASN A 1 217 ? 4.628 8.759 -1.851 1.00 86.38 217 ASN A CA 1
ATOM 1690 C C . ASN A 1 217 ? 4.461 8.407 -3.330 1.00 86.38 217 ASN A C 1
ATOM 1692 O O . ASN A 1 217 ? 3.513 7.710 -3.686 1.00 86.38 217 ASN A O 1
ATOM 1696 N N . LEU A 1 218 ? 5.397 8.835 -4.181 1.00 90.50 218 LEU A N 1
ATOM 1697 C CA . LEU A 1 218 ? 5.364 8.516 -5.606 1.00 90.50 218 LEU A CA 1
ATOM 1698 C C . LEU A 1 218 ? 5.578 7.018 -5.860 1.00 90.50 218 LEU A C 1
ATOM 1700 O O . LEU A 1 218 ? 4.814 6.412 -6.606 1.00 90.50 218 LEU A O 1
ATOM 1704 N N . LEU A 1 219 ? 6.554 6.392 -5.195 1.00 90.88 219 LEU A N 1
ATOM 1705 C CA . LEU A 1 219 ? 6.779 4.948 -5.324 1.00 90.88 219 LEU A CA 1
ATOM 1706 C C . LEU A 1 219 ? 5.583 4.135 -4.818 1.00 90.88 219 LEU A C 1
ATOM 1708 O O . LEU A 1 219 ? 5.206 3.148 -5.446 1.00 90.88 219 LEU A O 1
ATOM 1712 N N . SER A 1 220 ? 4.953 4.571 -3.724 1.00 90.56 220 SER A N 1
ATOM 1713 C CA . SER A 1 220 ? 3.736 3.938 -3.201 1.00 90.56 220 SER A CA 1
ATOM 1714 C C . SER A 1 220 ? 2.555 4.090 -4.164 1.00 90.56 220 SER A C 1
ATOM 1716 O O . SER A 1 220 ? 1.797 3.142 -4.351 1.00 90.56 220 SER A O 1
ATOM 1718 N N . ALA A 1 221 ? 2.414 5.253 -4.808 1.00 94.38 221 ALA A N 1
ATOM 1719 C CA . ALA A 1 221 ? 1.389 5.499 -5.820 1.00 94.38 221 ALA A CA 1
ATOM 1720 C C . ALA A 1 221 ? 1.591 4.607 -7.055 1.00 94.38 221 ALA A C 1
ATOM 1722 O O . ALA A 1 221 ? 0.647 3.962 -7.499 1.00 94.38 221 ALA A O 1
ATOM 1723 N N . LEU A 1 222 ? 2.822 4.505 -7.571 1.00 95.62 222 LEU A N 1
ATOM 1724 C CA . LEU A 1 222 ? 3.157 3.608 -8.684 1.00 95.62 222 LEU A CA 1
ATOM 1725 C C . LEU A 1 222 ? 2.853 2.147 -8.329 1.00 95.62 222 LEU A C 1
ATOM 1727 O O . LEU A 1 222 ? 2.178 1.460 -9.096 1.00 95.62 222 LEU A O 1
ATOM 1731 N N . ALA A 1 223 ? 3.287 1.698 -7.147 1.00 94.00 223 ALA A N 1
ATOM 1732 C CA . ALA A 1 223 ? 3.037 0.347 -6.655 1.00 94.00 223 ALA A CA 1
ATOM 1733 C C . ALA A 1 223 ? 1.536 0.027 -6.568 1.00 94.00 223 ALA A C 1
ATOM 1735 O O . ALA A 1 223 ? 1.119 -1.058 -6.953 1.00 94.00 223 ALA A O 1
ATOM 1736 N N . PHE A 1 224 ? 0.714 0.986 -6.134 1.00 95.38 224 PHE A N 1
ATOM 1737 C CA . PHE A 1 224 ? -0.731 0.810 -5.970 1.00 95.38 224 PHE A CA 1
ATOM 1738 C C . PHE A 1 224 ? -1.499 0.574 -7.286 1.00 95.38 224 PHE A C 1
ATOM 1740 O O . PHE A 1 224 ? -2.561 -0.056 -7.280 1.00 95.38 224 PHE A O 1
ATOM 1747 N N . THR A 1 225 ? -0.980 1.053 -8.420 1.00 95.12 225 THR A N 1
ATOM 1748 C CA . THR A 1 225 ? -1.688 0.971 -9.711 1.00 95.12 225 THR A CA 1
ATOM 1749 C C . THR A 1 225 ? -1.863 -0.456 -10.229 1.00 95.12 225 THR A C 1
ATOM 1751 O O . THR A 1 225 ? -2.898 -0.761 -10.806 1.00 95.12 225 THR A O 1
ATOM 1754 N N . HIS A 1 226 ? -0.866 -1.330 -10.047 1.00 90.38 226 HIS A N 1
ATOM 1755 C CA . HIS A 1 226 ? -0.829 -2.700 -10.583 1.00 90.38 226 HIS A CA 1
ATOM 1756 C C . HIS A 1 226 ? -1.090 -2.851 -12.101 1.00 90.38 226 HIS A C 1
ATOM 1758 O O . HIS A 1 226 ? -1.281 -3.974 -12.567 1.00 90.38 226 HIS A O 1
ATOM 1764 N N . SER A 1 227 ? -1.061 -1.774 -12.894 1.00 93.62 227 SER A N 1
ATOM 1765 C CA . SER A 1 227 ? -1.331 -1.857 -14.334 1.00 93.62 227 SER A CA 1
ATOM 1766 C C . SER A 1 227 ? -0.108 -2.330 -15.119 1.00 93.62 227 SER A C 1
ATOM 1768 O O . SER A 1 227 ? 1.030 -1.979 -14.797 1.00 93.62 227 SER A O 1
ATOM 1770 N N . ASP A 1 228 ? -0.329 -3.069 -16.207 1.00 94.81 228 ASP A N 1
ATOM 1771 C CA . ASP A 1 228 ? 0.750 -3.548 -17.079 1.00 94.81 228 ASP A CA 1
ATOM 1772 C C . ASP A 1 228 ? 1.607 -2.411 -17.638 1.00 94.81 228 ASP A C 1
ATOM 1774 O O . ASP A 1 228 ? 2.823 -2.551 -17.750 1.00 94.81 228 ASP A O 1
ATOM 1778 N N . LYS A 1 229 ? 1.003 -1.256 -17.946 1.00 95.38 229 LYS A N 1
ATOM 1779 C CA . LYS A 1 229 ? 1.731 -0.067 -18.414 1.00 95.38 229 LYS A CA 1
ATOM 1780 C C . LYS A 1 229 ? 2.741 0.412 -17.368 1.00 95.38 229 LYS A C 1
ATOM 1782 O O . LYS A 1 229 ? 3.908 0.619 -17.701 1.00 95.38 229 LYS A O 1
ATOM 1787 N N . ILE A 1 230 ? 2.321 0.525 -16.105 1.00 96.38 230 ILE A N 1
ATOM 1788 C CA . ILE A 1 230 ? 3.198 0.938 -15.002 1.00 96.38 230 ILE A CA 1
ATOM 1789 C C . ILE A 1 230 ? 4.237 -0.143 -14.696 1.00 96.38 230 ILE A C 1
ATOM 1791 O O . ILE A 1 230 ? 5.413 0.183 -14.548 1.00 96.38 230 ILE A O 1
ATOM 1795 N N . LYS A 1 231 ? 3.853 -1.427 -14.677 1.00 96.06 231 LYS A N 1
ATOM 1796 C CA . LYS A 1 231 ? 4.802 -2.537 -14.497 1.00 96.06 231 LYS A CA 1
ATOM 1797 C C . LYS A 1 231 ? 5.897 -2.510 -15.567 1.00 96.06 231 LYS A C 1
ATOM 1799 O O . LYS A 1 231 ? 7.076 -2.512 -15.230 1.00 96.06 231 LYS A O 1
ATOM 1804 N N . ARG A 1 232 ? 5.533 -2.398 -16.851 1.00 95.69 232 ARG A N 1
ATOM 1805 C CA . ARG A 1 232 ? 6.492 -2.308 -17.970 1.00 95.69 232 ARG A CA 1
ATOM 1806 C C . ARG A 1 232 ? 7.415 -1.098 -17.837 1.00 95.69 232 ARG A C 1
ATOM 1808 O O . ARG A 1 232 ? 8.608 -1.229 -18.099 1.00 95.69 232 ARG A O 1
ATOM 1815 N N . PHE A 1 233 ? 6.883 0.060 -17.440 1.00 95.69 233 PHE A N 1
ATOM 1816 C CA . PHE A 1 233 ? 7.682 1.260 -17.175 1.00 95.69 233 PHE A CA 1
ATOM 1817 C C . PHE A 1 233 ? 8.724 1.014 -16.072 1.00 95.69 233 PHE A C 1
ATOM 1819 O O . PHE A 1 233 ? 9.917 1.215 -16.293 1.00 95.69 233 PHE A O 1
ATOM 1826 N N . LEU A 1 234 ? 8.290 0.505 -14.917 1.00 95.56 234 LEU A N 1
ATOM 1827 C CA . LEU A 1 234 ? 9.165 0.222 -13.778 1.00 95.56 234 LEU A CA 1
ATOM 1828 C C . LEU A 1 234 ? 10.239 -0.823 -14.118 1.00 95.56 234 LEU A C 1
ATOM 1830 O O . LEU A 1 234 ? 11.399 -0.644 -13.755 1.00 95.56 234 LEU A O 1
ATOM 1834 N N . VAL A 1 235 ? 9.872 -1.883 -14.848 1.00 94.81 235 VAL A N 1
ATOM 1835 C CA . VAL A 1 235 ? 10.792 -2.950 -15.278 1.00 94.81 235 VAL A CA 1
ATOM 1836 C C . VAL A 1 235 ? 11.865 -2.406 -16.217 1.00 94.81 235 VAL A C 1
ATOM 1838 O O . VAL A 1 235 ? 13.046 -2.660 -15.996 1.00 94.81 235 VAL A O 1
ATOM 1841 N N . LYS A 1 236 ? 11.495 -1.589 -17.214 1.00 92.62 236 LYS A N 1
ATOM 1842 C CA . LYS A 1 236 ? 12.475 -0.898 -18.076 1.00 92.62 236 LYS A CA 1
ATOM 1843 C C . LYS A 1 236 ? 13.432 -0.033 -17.255 1.00 92.62 236 LYS A C 1
ATOM 1845 O O . LYS A 1 236 ? 14.631 0.005 -17.522 1.00 92.62 236 LYS A O 1
ATOM 1850 N N . GLY A 1 237 ? 12.907 0.617 -16.223 1.00 92.38 237 GLY A N 1
ATOM 1851 C CA . GLY A 1 237 ? 13.680 1.438 -15.307 1.00 92.38 237 GLY A CA 1
ATOM 1852 C C . GLY A 1 237 ? 14.698 0.674 -14.445 1.00 92.38 237 GLY A C 1
ATOM 1853 O O . GLY A 1 237 ? 15.618 1.296 -13.917 1.00 92.38 237 GLY A O 1
ATOM 1854 N N . LEU A 1 238 ? 14.619 -0.657 -14.319 1.00 92.00 238 LEU A N 1
ATOM 1855 C CA . LEU A 1 238 ? 15.608 -1.444 -13.559 1.00 92.00 238 LEU A CA 1
ATOM 1856 C C . LEU A 1 238 ? 17.019 -1.366 -14.161 1.00 92.00 238 LEU A C 1
ATOM 1858 O O . LEU A 1 238 ? 18.006 -1.661 -13.485 1.00 92.00 238 LEU A O 1
ATOM 1862 N N . ARG A 1 239 ? 17.122 -0.975 -15.432 1.00 90.31 239 ARG A N 1
ATOM 1863 C CA . ARG A 1 239 ? 18.379 -0.777 -16.161 1.00 90.31 239 ARG A CA 1
ATOM 1864 C C . ARG A 1 239 ? 18.842 0.686 -16.169 1.00 90.31 239 ARG A C 1
ATOM 1866 O O . ARG A 1 239 ? 19.831 0.986 -16.824 1.00 90.31 239 ARG A O 1
ATOM 1873 N N . ALA A 1 240 ? 18.154 1.585 -15.461 1.00 89.62 240 ALA A N 1
ATOM 1874 C CA . ALA A 1 240 ? 18.545 2.987 -15.365 1.00 89.62 240 ALA A CA 1
ATOM 1875 C C . ALA A 1 240 ? 19.940 3.136 -14.733 1.00 89.62 240 ALA A C 1
ATOM 1877 O O . ALA A 1 240 ? 20.235 2.509 -13.712 1.00 89.62 240 ALA A O 1
ATOM 1878 N N . GLU A 1 241 ? 20.777 3.973 -15.349 1.00 88.25 241 GLU A N 1
ATOM 1879 C CA . GLU A 1 241 ? 22.170 4.226 -14.948 1.00 88.25 241 GLU A CA 1
ATOM 1880 C C . GLU A 1 241 ? 22.349 5.579 -14.235 1.00 88.25 241 GLU A C 1
ATOM 1882 O O . GLU A 1 241 ? 23.468 5.993 -13.937 1.00 88.25 241 GLU A O 1
ATOM 1887 N N . ASP A 1 242 ? 21.251 6.280 -13.949 1.00 88.75 242 ASP A N 1
ATOM 1888 C CA . ASP A 1 242 ? 21.239 7.584 -13.298 1.00 88.75 242 ASP A CA 1
ATOM 1889 C C . ASP A 1 242 ? 20.775 7.518 -11.831 1.00 88.75 242 ASP A C 1
ATOM 1891 O O . ASP A 1 242 ? 20.323 6.490 -11.310 1.00 88.75 242 ASP A O 1
ATOM 1895 N N . TYR A 1 243 ? 20.924 8.647 -11.140 1.00 87.88 243 TYR A N 1
ATOM 1896 C CA . TYR A 1 243 ? 20.645 8.784 -9.714 1.00 87.88 243 TYR A CA 1
ATOM 1897 C C . TYR A 1 243 ? 19.532 9.796 -9.471 1.00 87.88 243 TYR A C 1
ATOM 1899 O O . TYR A 1 243 ? 19.401 10.787 -10.187 1.00 87.88 243 TYR A O 1
ATOM 1907 N N . ILE A 1 244 ? 18.788 9.575 -8.394 1.00 84.62 244 ILE A N 1
ATOM 1908 C CA . ILE A 1 244 ? 17.831 10.527 -7.842 1.00 84.62 244 ILE A CA 1
ATOM 1909 C C . ILE A 1 244 ? 18.510 11.247 -6.681 1.00 84.62 244 ILE A C 1
ATOM 1911 O O . ILE A 1 244 ? 19.030 10.602 -5.768 1.00 84.62 244 ILE A O 1
ATOM 1915 N N . THR A 1 245 ? 18.487 12.577 -6.711 1.00 81.81 245 THR A N 1
ATOM 1916 C CA . THR A 1 245 ? 18.943 13.410 -5.593 1.00 81.81 245 THR A CA 1
ATOM 1917 C C . THR A 1 245 ? 17.823 13.539 -4.563 1.00 81.81 245 THR A C 1
ATOM 1919 O O . THR A 1 245 ? 16.719 13.993 -4.886 1.00 81.81 245 THR A O 1
ATOM 1922 N N . LEU A 1 246 ? 18.115 13.132 -3.330 1.00 77.44 246 LEU A N 1
ATOM 1923 C CA . LEU A 1 246 ? 17.209 13.212 -2.190 1.00 77.44 246 LEU A CA 1
ATOM 1924 C C . LEU A 1 246 ? 17.315 14.573 -1.490 1.00 77.44 246 LEU A C 1
ATOM 1926 O O . LEU A 1 246 ? 18.275 15.331 -1.683 1.00 77.44 246 LEU A O 1
ATOM 1930 N N . ALA A 1 247 ? 16.339 14.871 -0.633 1.00 72.06 247 ALA A N 1
ATOM 1931 C CA . ALA A 1 247 ? 16.443 16.009 0.272 1.00 72.06 247 ALA A CA 1
ATOM 1932 C C . ALA A 1 247 ? 17.664 15.816 1.196 1.00 72.06 247 ALA A C 1
ATOM 1934 O O . ALA A 1 247 ? 17.795 14.790 1.859 1.00 72.06 247 ALA A O 1
ATOM 1935 N N . GLY A 1 248 ? 18.588 16.781 1.207 1.00 71.00 248 GLY A N 1
ATOM 1936 C CA . GLY A 1 248 ? 19.871 16.667 1.920 1.00 71.00 248 GLY A CA 1
ATOM 1937 C C . GLY A 1 248 ? 21.065 16.273 1.042 1.00 71.00 248 GLY A C 1
ATOM 1938 O O . GLY A 1 248 ? 22.165 16.113 1.558 1.00 71.00 248 GLY A O 1
ATOM 1939 N N . GLY A 1 249 ? 20.883 16.145 -0.278 1.00 75.44 249 GLY A N 1
ATOM 1940 C CA . GLY A 1 249 ? 21.986 16.014 -1.240 1.00 75.44 249 GLY A CA 1
ATOM 1941 C C . GLY A 1 249 ? 22.537 14.597 -1.418 1.00 75.44 249 GLY A C 1
ATOM 1942 O O . GLY A 1 249 ? 23.413 14.388 -2.259 1.00 75.44 249 GLY A O 1
ATOM 1943 N N . SER A 1 250 ? 22.008 13.615 -0.683 1.00 78.88 250 SER A N 1
ATOM 1944 C CA . SER A 1 250 ? 22.298 12.201 -0.923 1.00 78.88 250 SER A CA 1
ATOM 1945 C C . SER A 1 250 ? 21.744 11.751 -2.278 1.00 78.88 250 SER A C 1
ATOM 1947 O O . SER A 1 250 ? 20.805 12.339 -2.823 1.00 78.88 250 SER A O 1
ATOM 1949 N N . LYS A 1 251 ? 22.353 10.711 -2.853 1.00 83.88 251 LYS A N 1
ATOM 1950 C CA . LYS A 1 251 ? 21.970 10.172 -4.159 1.00 83.88 251 LYS A CA 1
ATOM 1951 C C . LYS A 1 251 ? 21.647 8.695 -4.040 1.00 83.88 251 LYS A C 1
ATOM 1953 O O . LYS A 1 251 ? 22.435 7.930 -3.495 1.00 83.88 251 LYS A O 1
ATOM 1958 N N . ILE A 1 252 ? 20.517 8.292 -4.606 1.00 83.88 252 ILE A N 1
ATOM 1959 C CA . ILE A 1 252 ? 20.112 6.887 -4.692 1.00 83.88 252 ILE A CA 1
ATOM 1960 C C . ILE A 1 252 ? 20.020 6.463 -6.163 1.00 83.88 252 ILE A C 1
ATOM 1962 O O . ILE A 1 252 ? 19.497 7.230 -6.975 1.00 83.88 252 ILE A O 1
ATOM 1966 N N . PRO A 1 253 ? 20.501 5.265 -6.545 1.00 87.88 253 PRO A N 1
ATOM 1967 C CA . PRO A 1 253 ? 20.307 4.762 -7.901 1.00 87.88 253 PRO A CA 1
ATOM 1968 C C . PRO A 1 253 ? 18.819 4.714 -8.268 1.00 87.88 253 PRO A C 1
ATOM 1970 O O . PRO A 1 253 ? 18.005 4.141 -7.533 1.00 87.88 253 PRO A O 1
ATOM 1973 N N . ARG A 1 254 ? 18.449 5.273 -9.426 1.00 89.50 254 ARG A N 1
ATOM 1974 C CA . ARG A 1 254 ? 17.052 5.303 -9.890 1.00 89.50 254 ARG A CA 1
ATOM 1975 C C . ARG A 1 254 ? 16.466 3.895 -10.010 1.00 89.50 254 ARG A C 1
ATOM 1977 O O . ARG A 1 254 ? 15.337 3.655 -9.579 1.00 89.50 254 ARG A O 1
ATOM 1984 N N . ARG A 1 255 ? 17.261 2.939 -10.500 1.00 90.25 255 ARG A N 1
ATOM 1985 C CA . ARG A 1 255 ? 16.876 1.523 -10.605 1.00 90.25 255 ARG A CA 1
ATOM 1986 C C . ARG A 1 255 ? 16.417 0.909 -9.277 1.00 90.25 255 ARG A C 1
ATOM 1988 O O . ARG A 1 255 ? 15.453 0.148 -9.270 1.00 90.25 255 ARG A O 1
ATOM 1995 N N . ASN A 1 256 ? 17.022 1.298 -8.149 1.00 88.94 256 ASN A N 1
ATOM 1996 C CA . ASN A 1 256 ? 16.630 0.804 -6.822 1.00 88.94 256 ASN A CA 1
ATOM 1997 C C . ASN A 1 256 ? 15.258 1.348 -6.405 1.00 88.94 256 ASN A C 1
ATOM 1999 O O . ASN A 1 256 ? 14.494 0.663 -5.727 1.00 88.94 256 ASN A O 1
ATOM 2003 N N . CYS A 1 257 ? 14.909 2.561 -6.835 1.00 89.12 257 CYS A N 1
ATOM 2004 C CA . CYS A 1 257 ? 13.600 3.146 -6.563 1.00 89.12 257 CYS A CA 1
ATOM 2005 C C . CYS A 1 257 ? 12.491 2.410 -7.323 1.00 89.12 257 CYS A C 1
ATOM 2007 O O . CYS A 1 257 ? 11.444 2.105 -6.751 1.00 89.12 257 CYS A O 1
ATOM 2009 N N . TYR A 1 258 ? 12.735 2.047 -8.583 1.00 92.31 258 TYR A N 1
ATOM 2010 C CA . TYR A 1 258 ? 11.782 1.253 -9.357 1.00 92.31 258 TYR A CA 1
ATOM 2011 C C . TYR A 1 258 ? 11.674 -0.188 -8.854 1.00 92.31 258 TYR A C 1
ATOM 2013 O O . TYR A 1 258 ? 10.559 -0.688 -8.704 1.00 92.31 258 TYR A O 1
ATOM 2021 N N . ALA A 1 259 ? 12.792 -0.815 -8.477 1.00 92.25 259 ALA A N 1
ATOM 2022 C CA . ALA A 1 259 ? 12.783 -2.114 -7.806 1.00 92.25 259 ALA A CA 1
ATOM 2023 C C . ALA A 1 259 ? 11.953 -2.077 -6.513 1.00 92.25 259 ALA A C 1
ATOM 2025 O O . ALA A 1 259 ? 11.122 -2.954 -6.283 1.00 92.25 259 ALA A O 1
ATOM 2026 N N . LYS A 1 260 ? 12.085 -1.007 -5.718 1.00 90.75 260 LYS A N 1
ATOM 2027 C CA . LYS A 1 260 ? 11.272 -0.791 -4.516 1.00 90.75 260 LYS A CA 1
ATOM 2028 C C . LYS A 1 260 ? 9.780 -0.689 -4.829 1.00 90.75 260 LYS A C 1
ATOM 2030 O O . LYS A 1 260 ? 8.986 -1.297 -4.120 1.00 90.75 260 LYS A O 1
ATOM 2035 N N . ALA A 1 261 ? 9.378 0.037 -5.873 1.00 92.50 261 ALA A N 1
ATOM 2036 C CA . ALA A 1 261 ? 7.969 0.102 -6.275 1.00 92.50 261 ALA A CA 1
ATOM 2037 C C . ALA A 1 261 ? 7.426 -1.274 -6.705 1.00 92.50 261 ALA A C 1
ATOM 2039 O O . ALA A 1 261 ? 6.328 -1.652 -6.301 1.00 92.50 261 ALA A O 1
ATOM 2040 N N . LEU A 1 262 ? 8.210 -2.055 -7.457 1.00 94.12 262 LEU A N 1
ATOM 2041 C CA . LEU A 1 262 ? 7.842 -3.417 -7.863 1.00 94.12 262 LEU A CA 1
ATOM 2042 C C . LEU A 1 262 ? 7.747 -4.384 -6.673 1.00 94.12 262 LEU A C 1
ATOM 2044 O O . LEU A 1 262 ? 6.837 -5.212 -6.634 1.00 94.12 262 LEU A O 1
ATOM 2048 N N . ALA A 1 263 ? 8.644 -4.259 -5.693 1.00 91.50 263 ALA A N 1
ATOM 2049 C CA . ALA A 1 263 ? 8.599 -5.032 -4.455 1.00 91.50 263 ALA A CA 1
ATOM 2050 C C . ALA A 1 263 ? 7.387 -4.654 -3.590 1.00 91.50 263 ALA A C 1
ATOM 2052 O O . ALA A 1 263 ? 6.708 -5.534 -3.068 1.00 91.50 263 ALA A O 1
ATOM 2053 N N . LEU A 1 264 ? 7.060 -3.360 -3.485 1.00 89.94 264 LEU A N 1
ATOM 2054 C CA . LEU A 1 264 ? 5.857 -2.890 -2.790 1.00 89.94 264 LEU A CA 1
ATOM 2055 C C . LEU A 1 264 ? 4.576 -3.405 -3.455 1.00 89.94 264 LEU A C 1
ATOM 2057 O O . LEU A 1 264 ? 3.676 -3.860 -2.755 1.00 89.94 264 LEU A O 1
ATOM 2061 N N . MET A 1 265 ? 4.517 -3.395 -4.790 1.00 92.31 265 MET A N 1
ATOM 2062 C CA . MET A 1 265 ? 3.396 -3.946 -5.561 1.00 92.31 265 MET A CA 1
ATOM 2063 C C . MET A 1 265 ? 3.172 -5.437 -5.258 1.00 92.31 265 MET A C 1
ATOM 2065 O O . MET A 1 265 ? 2.048 -5.920 -5.284 1.00 92.31 265 MET A O 1
ATOM 2069 N N . ASN A 1 266 ? 4.230 -6.174 -4.920 1.00 90.94 266 ASN A N 1
ATOM 2070 C CA . ASN A 1 266 ? 4.173 -7.612 -4.658 1.00 90.94 266 ASN A CA 1
ATOM 2071 C C . ASN A 1 266 ? 4.353 -7.976 -3.185 1.00 90.94 266 ASN A C 1
ATOM 2073 O O . ASN A 1 266 ? 4.654 -9.123 -2.868 1.00 90.94 266 ASN A O 1
ATOM 2077 N N . MET A 1 267 ? 4.154 -7.034 -2.264 1.00 86.06 267 MET A N 1
ATOM 2078 C CA . MET A 1 267 ? 4.483 -7.260 -0.855 1.00 86.06 267 MET A CA 1
ATOM 2079 C C . MET A 1 267 ? 3.691 -8.396 -0.187 1.00 86.06 267 MET A C 1
ATOM 2081 O O . MET A 1 267 ? 4.136 -8.936 0.823 1.00 86.06 267 MET A O 1
ATOM 2085 N N . HIS A 1 268 ? 2.533 -8.755 -0.748 1.00 85.00 268 HIS A N 1
ATOM 2086 C CA . HIS A 1 268 ? 1.687 -9.866 -0.293 1.00 85.00 268 HIS A CA 1
ATOM 2087 C C . HIS A 1 268 ? 1.747 -11.085 -1.226 1.00 85.00 268 HIS A C 1
ATOM 2089 O O . HIS A 1 268 ? 1.072 -12.078 -0.980 1.00 85.00 268 HIS A O 1
ATOM 2095 N N . ASN A 1 269 ? 2.547 -11.025 -2.293 1.00 87.62 269 ASN A N 1
ATOM 2096 C CA . ASN A 1 269 ? 2.716 -12.110 -3.250 1.00 87.62 269 ASN A CA 1
ATOM 2097 C C . ASN A 1 269 ? 3.910 -12.977 -2.835 1.00 87.62 269 ASN A C 1
ATOM 2099 O O . ASN A 1 269 ? 5.061 -12.647 -3.112 1.00 87.62 269 ASN A O 1
ATOM 2103 N N . GLU A 1 270 ? 3.639 -14.109 -2.185 1.00 83.94 270 GLU A N 1
ATOM 2104 C CA . GLU A 1 270 ? 4.682 -15.000 -1.657 1.00 83.94 270 GLU A CA 1
ATOM 2105 C C . GLU A 1 270 ? 5.604 -15.579 -2.718 1.00 83.94 270 GLU A C 1
ATOM 2107 O O . GLU A 1 270 ? 6.740 -15.951 -2.408 1.00 83.94 270 GLU A O 1
ATOM 2112 N N . LYS A 1 271 ? 5.113 -15.656 -3.957 1.00 90.00 271 LYS A N 1
ATOM 2113 C CA . LYS A 1 271 ? 5.905 -16.157 -5.059 1.00 90.00 271 LYS A CA 1
ATOM 2114 C C . LYS A 1 271 ? 7.025 -15.154 -5.382 1.00 90.00 271 LYS A C 1
ATOM 2116 O O . LYS A 1 271 ? 8.073 -15.624 -5.800 1.00 90.00 271 LYS A O 1
ATOM 2121 N N . PHE A 1 272 ? 6.827 -13.833 -5.186 1.00 91.38 272 PHE A N 1
ATOM 2122 C CA . PHE A 1 272 ? 7.724 -12.746 -5.640 1.00 91.38 272 PHE A CA 1
ATOM 2123 C C . PHE A 1 272 ? 9.188 -12.998 -5.251 1.00 91.38 272 PHE A C 1
ATOM 2125 O O . PHE A 1 272 ? 9.453 -13.389 -4.111 1.00 91.38 272 PHE A O 1
ATOM 2132 N N . PRO A 1 273 ? 10.167 -12.813 -6.163 1.00 89.56 273 PRO A N 1
ATOM 2133 C CA . PRO A 1 273 ? 11.471 -13.436 -6.008 1.00 89.56 273 PRO A CA 1
ATOM 2134 C C . PRO A 1 273 ? 12.303 -12.722 -4.936 1.00 89.56 273 PRO A C 1
ATOM 2136 O O . PRO A 1 273 ? 13.235 -13.303 -4.380 1.00 89.56 273 PRO A O 1
ATOM 2139 N N . VAL A 1 274 ? 11.957 -11.477 -4.608 1.00 85.62 274 VAL A N 1
ATOM 2140 C CA . VAL A 1 274 ? 12.680 -10.643 -3.653 1.00 85.62 274 VAL A CA 1
ATOM 2141 C C . VAL A 1 274 ? 11.715 -10.187 -2.567 1.00 85.62 274 VAL A C 1
ATOM 2143 O O . VAL A 1 274 ? 10.795 -9.421 -2.823 1.00 85.62 274 VAL A O 1
ATOM 2146 N N . LYS A 1 275 ? 11.936 -10.629 -1.326 1.00 67.12 275 LYS A N 1
ATOM 2147 C CA . LYS A 1 275 ? 11.085 -10.280 -0.170 1.00 67.12 275 LYS A CA 1
ATOM 2148 C C . LYS A 1 275 ? 11.569 -9.036 0.590 1.00 67.12 275 LYS A C 1
ATOM 2150 O O . LYS A 1 275 ? 11.071 -8.730 1.672 1.00 67.12 275 LYS A O 1
ATOM 2155 N N . ASN A 1 276 ? 12.563 -8.323 0.057 1.00 60.56 276 ASN A N 1
ATOM 2156 C CA . ASN A 1 276 ? 13.216 -7.229 0.764 1.00 60.56 276 ASN A CA 1
ATOM 2157 C C . ASN A 1 276 ? 12.370 -5.942 0.712 1.00 60.56 276 ASN A C 1
ATOM 2159 O O . ASN A 1 276 ? 12.240 -5.304 -0.330 1.00 60.56 276 ASN A O 1
ATOM 2163 N N . LYS A 1 277 ? 11.781 -5.563 1.854 1.00 52.28 277 LYS A N 1
ATOM 2164 C CA . LYS A 1 277 ? 10.920 -4.372 1.990 1.00 52.28 277 LYS A CA 1
ATOM 2165 C C . LYS A 1 277 ? 11.719 -3.085 2.261 1.00 52.28 277 LYS A C 1
ATOM 2167 O O . LYS A 1 277 ? 11.182 -1.991 2.075 1.00 52.28 277 LYS A O 1
ATOM 2172 N N . TYR A 1 278 ? 12.983 -3.200 2.695 1.00 50.38 278 TYR A N 1
ATOM 2173 C CA . TYR A 1 278 ? 13.732 -2.081 3.289 1.00 50.38 278 TYR A CA 1
ATOM 2174 C C . TYR A 1 278 ? 15.226 -1.989 2.921 1.00 50.38 278 TYR A C 1
ATOM 2176 O O . TYR A 1 278 ? 15.922 -1.164 3.503 1.00 50.38 278 TYR A O 1
ATOM 2184 N N . GLY A 1 279 ? 15.723 -2.774 1.963 1.00 55.97 279 GLY A N 1
ATOM 2185 C CA . GLY A 1 279 ? 17.147 -2.800 1.601 1.00 55.97 279 GLY A CA 1
ATOM 2186 C C . GLY A 1 279 ? 17.474 -2.244 0.216 1.00 55.97 279 GLY A C 1
ATOM 2187 O O . GLY A 1 279 ? 16.597 -2.089 -0.637 1.00 55.97 279 GLY A O 1
ATOM 2188 N N . SER A 1 280 ? 18.760 -1.965 0.008 1.00 69.25 280 SER A N 1
ATOM 2189 C CA . SER A 1 280 ? 19.370 -1.840 -1.313 1.00 69.25 280 SER A CA 1
ATOM 2190 C C . SER A 1 280 ? 19.191 -3.146 -2.099 1.00 69.25 280 SER A C 1
ATOM 2192 O O . SER A 1 280 ? 19.145 -4.233 -1.524 1.00 69.25 280 SER A O 1
ATOM 2194 N N . PHE A 1 281 ? 19.022 -3.033 -3.417 1.00 82.94 281 PHE A N 1
ATOM 2195 C CA . PHE A 1 281 ? 18.848 -4.183 -4.305 1.00 82.94 281 PHE A CA 1
ATOM 2196 C C . PHE A 1 281 ? 20.189 -4.515 -4.955 1.00 82.94 281 PHE A C 1
ATOM 2198 O O . PHE A 1 281 ? 20.815 -3.637 -5.556 1.00 82.94 281 PHE A O 1
ATOM 2205 N N . SER A 1 282 ? 20.625 -5.770 -4.836 1.00 85.69 282 SER A N 1
ATOM 2206 C CA . SER A 1 282 ? 21.804 -6.26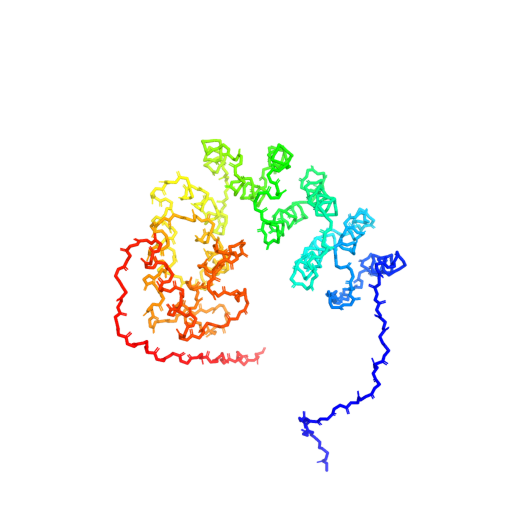8 -5.551 1.00 85.69 282 SER A CA 1
ATOM 2207 C C . SER A 1 282 ? 21.524 -6.397 -7.055 1.00 85.69 282 SER A C 1
ATOM 2209 O O . SER A 1 282 ? 20.370 -6.384 -7.484 1.00 85.69 282 SER A O 1
ATOM 2211 N N . ALA A 1 283 ? 22.568 -6.536 -7.879 1.00 86.56 283 ALA A N 1
ATOM 2212 C CA . ALA A 1 283 ? 22.390 -6.798 -9.312 1.00 86.56 283 ALA A CA 1
ATOM 2213 C C . ALA A 1 283 ? 21.558 -8.072 -9.557 1.00 86.56 283 ALA A C 1
ATOM 2215 O O . ALA A 1 283 ? 20.633 -8.044 -10.370 1.00 86.56 283 ALA A O 1
ATOM 2216 N N . ASP A 1 284 ? 21.815 -9.122 -8.773 1.00 87.81 284 ASP A N 1
ATOM 2217 C CA . ASP A 1 284 ? 21.074 -10.383 -8.815 1.00 87.81 284 ASP A CA 1
ATOM 2218 C C . ASP A 1 284 ? 19.598 -10.194 -8.439 1.00 87.81 284 ASP A C 1
ATOM 2220 O O . ASP A 1 284 ? 18.715 -10.754 -9.090 1.00 87.81 284 ASP A O 1
ATOM 2224 N N . ASP A 1 285 ? 19.292 -9.369 -7.428 1.00 90.06 285 ASP A N 1
ATOM 2225 C CA . ASP A 1 285 ? 17.901 -9.042 -7.087 1.00 90.06 285 ASP A CA 1
ATOM 2226 C C . ASP A 1 285 ? 17.192 -8.354 -8.257 1.00 90.06 285 ASP A C 1
ATOM 2228 O O . ASP A 1 285 ? 16.060 -8.708 -8.596 1.00 90.06 285 ASP A O 1
ATOM 2232 N N . LEU A 1 286 ? 17.856 -7.385 -8.895 1.00 91.31 286 LEU A N 1
ATOM 2233 C CA . LEU A 1 286 ? 17.306 -6.667 -10.045 1.00 91.31 286 LEU A CA 1
ATOM 2234 C C . LEU A 1 286 ? 17.063 -7.609 -11.233 1.00 91.31 286 LEU A C 1
ATOM 2236 O O . LEU A 1 286 ? 16.016 -7.510 -11.874 1.00 91.31 286 LEU A O 1
ATOM 2240 N N . ASP A 1 287 ? 17.985 -8.535 -11.507 1.00 90.56 287 ASP A N 1
ATOM 2241 C CA . ASP A 1 287 ? 17.837 -9.537 -12.568 1.00 90.56 287 ASP A CA 1
ATOM 2242 C C . ASP A 1 287 ? 16.688 -10.505 -12.289 1.00 90.56 287 ASP A C 1
ATOM 2244 O O . ASP A 1 287 ? 15.883 -10.775 -13.181 1.00 90.56 287 ASP A O 1
ATOM 2248 N N . ARG A 1 288 ? 16.534 -10.966 -11.045 1.00 91.81 288 ARG A N 1
ATOM 2249 C CA . ARG A 1 288 ? 15.419 -11.841 -10.653 1.00 91.81 288 ARG A CA 1
ATOM 2250 C C . ARG A 1 288 ? 14.064 -11.145 -10.788 1.00 91.81 288 ARG A C 1
ATOM 2252 O O . ARG A 1 288 ? 13.107 -11.767 -11.248 1.00 91.81 288 ARG A O 1
ATOM 2259 N N . ILE A 1 289 ? 13.971 -9.863 -10.421 1.00 93.25 289 ILE A N 1
ATOM 2260 C CA . ILE A 1 289 ? 12.748 -9.062 -10.602 1.00 93.25 289 ILE A CA 1
ATOM 2261 C C . ILE A 1 289 ? 12.450 -8.858 -12.095 1.00 93.25 289 ILE A C 1
ATOM 2263 O O . ILE A 1 289 ? 11.305 -8.994 -12.520 1.00 93.25 289 ILE A O 1
ATOM 2267 N N . GLU A 1 290 ? 13.457 -8.542 -12.909 1.00 93.12 290 GLU A N 1
ATOM 2268 C CA . GLU A 1 290 ? 13.277 -8.344 -14.352 1.00 93.12 290 GLU A CA 1
ATOM 2269 C C . GLU A 1 290 ? 12.839 -9.639 -15.056 1.00 93.12 290 GLU A C 1
ATOM 2271 O O . GLU A 1 290 ? 11.903 -9.614 -15.855 1.00 93.12 290 GLU A O 1
ATOM 2276 N N . GLN A 1 291 ? 13.449 -10.778 -14.707 1.00 92.06 291 GLN A N 1
ATOM 2277 C CA . GLN A 1 291 ? 13.099 -12.103 -15.231 1.00 92.06 291 GLN A CA 1
ATOM 2278 C C . GLN A 1 291 ? 11.684 -12.531 -14.888 1.00 92.06 291 GLN A C 1
ATOM 2280 O O . GLN A 1 291 ? 10.959 -13.024 -15.753 1.00 92.06 291 GLN A O 1
ATOM 2285 N N . TRP A 1 292 ? 11.275 -12.293 -13.647 1.00 93.94 292 TRP A N 1
ATOM 2286 C CA . TRP A 1 292 ? 9.900 -12.503 -13.236 1.00 93.94 292 TRP A CA 1
ATOM 2287 C C . TRP A 1 292 ? 8.924 -11.784 -14.160 1.00 93.94 292 TRP A C 1
ATOM 2289 O O . TRP A 1 292 ? 8.026 -12.395 -14.741 1.00 93.94 292 TRP A O 1
ATOM 2299 N N . TYR A 1 293 ? 9.085 -10.463 -14.278 1.00 94.00 293 TYR A N 1
ATOM 2300 C CA . TYR A 1 293 ? 8.123 -9.643 -15.000 1.00 94.00 293 TYR A CA 1
ATOM 2301 C C . TYR A 1 293 ? 8.186 -9.865 -16.500 1.00 94.00 293 TYR A C 1
ATOM 2303 O O . TYR A 1 293 ? 7.182 -9.690 -17.179 1.00 94.00 293 TYR A O 1
ATOM 2311 N N . ALA A 1 294 ? 9.329 -10.288 -17.026 1.00 90.56 294 ALA A N 1
ATOM 2312 C CA . ALA A 1 294 ? 9.424 -10.726 -18.403 1.00 90.56 294 ALA A CA 1
ATOM 2313 C C . ALA A 1 294 ? 8.551 -11.945 -18.692 1.00 90.56 294 ALA A C 1
ATOM 2315 O O . ALA A 1 294 ? 7.857 -11.945 -19.707 1.00 90.56 294 ALA A O 1
ATOM 2316 N N . GLY A 1 295 ? 8.532 -12.926 -17.786 1.00 89.94 295 GLY A N 1
ATOM 2317 C CA . GLY A 1 295 ? 7.612 -14.058 -17.863 1.00 89.94 295 GLY A CA 1
ATOM 2318 C C . GLY A 1 295 ? 6.149 -13.628 -17.727 1.00 89.94 295 GLY A C 1
ATOM 2319 O O . GLY A 1 295 ? 5.322 -14.016 -18.544 1.00 89.94 295 GLY A O 1
ATOM 2320 N N . GLU A 1 296 ? 5.836 -12.783 -16.739 1.00 92.00 296 GLU A N 1
ATOM 2321 C CA . GLU A 1 296 ? 4.463 -12.322 -16.467 1.00 92.00 296 GLU A CA 1
ATOM 2322 C C . GLU A 1 296 ? 3.886 -11.444 -17.595 1.00 92.00 296 GLU A C 1
ATOM 2324 O O . GLU A 1 296 ? 2.709 -11.549 -17.924 1.00 92.00 296 GLU A O 1
ATOM 2329 N N . LEU A 1 297 ? 4.707 -10.581 -18.202 1.00 92.69 297 LEU A N 1
ATOM 2330 C CA . LEU A 1 297 ? 4.278 -9.554 -19.161 1.00 92.69 297 LEU A CA 1
ATOM 2331 C C . LEU A 1 297 ? 4.674 -9.865 -20.613 1.00 92.69 297 LEU A C 1
ATOM 2333 O O . LEU A 1 297 ? 4.456 -9.024 -21.495 1.00 92.69 297 LEU A O 1
ATOM 2337 N N . GLY A 1 298 ? 5.318 -11.006 -20.870 1.00 89.56 298 GLY A N 1
ATOM 2338 C CA . GLY A 1 298 ? 5.863 -11.359 -22.184 1.00 89.56 298 GLY A CA 1
ATOM 2339 C C . GLY A 1 298 ? 6.887 -10.340 -22.701 1.00 89.56 298 GLY A C 1
ATOM 2340 O O . GLY A 1 298 ? 6.822 -9.931 -23.859 1.00 89.56 298 GLY A O 1
ATOM 2341 N N . MET A 1 299 ? 7.779 -9.843 -21.837 1.00 87.25 299 MET A N 1
ATOM 2342 C CA . MET A 1 299 ? 8.818 -8.878 -22.232 1.00 87.25 299 MET A CA 1
ATOM 2343 C C . MET A 1 299 ? 10.109 -9.585 -22.644 1.00 87.25 299 MET A C 1
ATOM 2345 O O . MET A 1 299 ? 10.531 -10.549 -22.015 1.00 87.25 299 MET A O 1
ATOM 2349 N N . ASN A 1 300 ? 10.795 -9.040 -23.647 1.00 83.69 300 ASN A N 1
ATOM 2350 C CA . ASN A 1 300 ? 12.158 -9.451 -23.967 1.00 83.69 300 ASN 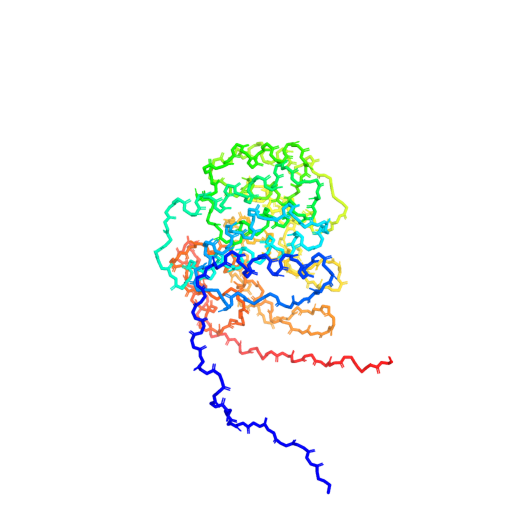A CA 1
ATOM 2351 C C . ASN A 1 300 ? 13.143 -8.778 -23.007 1.00 83.69 300 ASN A C 1
ATOM 2353 O O . ASN A 1 300 ? 13.175 -7.549 -22.912 1.00 83.69 300 ASN A O 1
ATOM 2357 N N . ILE A 1 301 ? 13.958 -9.579 -22.321 1.00 76.56 301 ILE A N 1
ATOM 2358 C CA . ILE A 1 301 ? 14.983 -9.076 -21.403 1.00 76.56 301 ILE A CA 1
ATOM 2359 C C . ILE A 1 301 ? 16.290 -8.842 -22.162 1.00 76.56 301 ILE A C 1
ATOM 2361 O O . ILE A 1 301 ? 16.746 -9.739 -22.881 1.00 76.56 301 ILE A O 1
ATOM 2365 N N . PRO A 1 302 ? 16.945 -7.685 -21.981 1.00 76.06 302 PRO A N 1
ATOM 2366 C CA . PRO A 1 302 ? 18.301 -7.482 -22.468 1.00 76.06 302 PRO A CA 1
ATOM 2367 C C . PRO A 1 302 ? 19.274 -8.495 -21.845 1.00 76.06 302 PRO A C 1
ATOM 2369 O O . PRO A 1 302 ? 19.365 -8.610 -20.629 1.00 76.06 302 PRO A O 1
ATOM 2372 N N . ARG A 1 303 ? 20.071 -9.183 -22.673 1.00 70.56 303 ARG A N 1
ATOM 2373 C CA . ARG A 1 303 ? 21.121 -10.114 -22.201 1.00 70.56 303 ARG A CA 1
ATOM 2374 C C . ARG A 1 303 ? 22.386 -9.413 -21.688 1.00 70.56 303 ARG A C 1
ATOM 2376 O O . ARG A 1 303 ? 23.325 -10.078 -21.269 1.00 70.56 303 ARG A O 1
ATOM 2383 N N . ALA A 1 304 ? 22.440 -8.086 -21.780 1.00 80.19 304 ALA A N 1
ATOM 2384 C CA . ALA A 1 304 ? 23.619 -7.319 -21.409 1.00 80.19 304 ALA A CA 1
ATOM 2385 C C . ALA A 1 304 ? 23.834 -7.332 -19.882 1.00 80.19 304 ALA A C 1
ATOM 2387 O O . ALA A 1 304 ? 22.860 -7.190 -19.129 1.00 80.19 304 ALA A O 1
ATOM 2388 N N . PRO A 1 305 ? 25.088 -7.450 -19.410 1.00 78.81 305 PRO A N 1
ATOM 2389 C CA . PRO A 1 305 ? 25.395 -7.319 -17.991 1.00 78.81 305 PRO A CA 1
ATOM 2390 C C . PRO A 1 305 ? 25.026 -5.916 -17.487 1.00 78.81 305 PRO A C 1
ATOM 2392 O O . PRO A 1 305 ? 25.101 -4.932 -18.228 1.00 78.81 305 PRO A O 1
ATOM 2395 N N . ARG A 1 306 ? 24.598 -5.813 -16.223 1.00 84.06 306 ARG A N 1
ATOM 2396 C CA . ARG A 1 306 ? 24.340 -4.513 -15.585 1.00 84.06 306 ARG A CA 1
ATOM 2397 C C . ARG A 1 306 ? 25.662 -3.806 -15.315 1.00 84.06 306 ARG A C 1
ATOM 2399 O O . ARG A 1 306 ? 26.607 -4.432 -14.847 1.00 84.06 306 ARG A O 1
ATOM 2406 N N . LYS A 1 307 ? 25.707 -2.489 -15.528 1.00 80.38 307 LYS A N 1
ATOM 2407 C CA . LYS A 1 307 ? 26.812 -1.679 -15.011 1.00 80.38 307 LYS A CA 1
ATOM 2408 C C . LYS A 1 307 ? 26.730 -1.595 -13.491 1.00 80.38 307 LYS A C 1
ATOM 2410 O O . LYS A 1 307 ? 25.644 -1.413 -12.919 1.00 80.38 307 LYS A O 1
ATOM 2415 N N . GLU A 1 308 ? 27.881 -1.699 -12.844 1.00 77.00 308 GLU A N 1
ATOM 2416 C CA . GLU A 1 308 ? 27.995 -1.411 -11.421 1.00 77.00 308 GLU A CA 1
ATOM 2417 C C . GLU A 1 308 ? 27.670 0.062 -11.164 1.00 77.00 308 GLU A C 1
ATOM 2419 O O . GLU A 1 308 ? 28.071 0.951 -11.915 1.00 77.00 308 GLU A O 1
ATOM 2424 N N . MET A 1 309 ? 26.895 0.313 -10.112 1.00 77.25 309 MET A N 1
ATOM 2425 C CA . MET A 1 309 ? 26.581 1.663 -9.656 1.00 77.25 309 MET A CA 1
ATOM 2426 C C . MET A 1 309 ? 26.855 1.705 -8.158 1.00 77.25 309 MET A C 1
ATOM 2428 O O . MET A 1 309 ? 26.081 1.103 -7.408 1.00 77.25 309 MET A O 1
ATOM 2432 N N . PRO A 1 310 ? 27.949 2.345 -7.720 1.00 67.88 310 PRO A N 1
ATOM 2433 C CA . PRO A 1 310 ? 28.226 2.479 -6.302 1.00 67.88 310 PRO A CA 1
ATOM 2434 C C . PRO A 1 310 ? 27.168 3.369 -5.648 1.00 67.88 310 PRO A C 1
ATOM 2436 O O . PRO A 1 310 ? 26.707 4.353 -6.230 1.00 67.88 310 PRO A O 1
ATOM 2439 N N . GLU A 1 311 ? 26.788 3.047 -4.416 1.00 62.03 311 GLU A N 1
ATOM 2440 C CA . GLU A 1 311 ? 26.075 4.016 -3.588 1.00 62.03 311 GLU A CA 1
ATOM 2441 C C . GLU A 1 311 ? 27.009 5.203 -3.342 1.00 62.03 311 GLU A C 1
ATOM 2443 O O . GLU A 1 311 ? 28.144 5.026 -2.901 1.00 62.03 311 GLU A O 1
ATOM 2448 N N . ILE A 1 312 ? 26.554 6.412 -3.679 1.00 63.72 312 ILE A N 1
ATOM 2449 C CA . ILE A 1 312 ? 27.328 7.635 -3.465 1.00 63.72 312 ILE A CA 1
ATOM 2450 C C . ILE A 1 312 ? 26.963 8.140 -2.063 1.00 63.72 312 ILE A C 1
ATOM 2452 O O . ILE A 1 312 ? 25.822 8.582 -1.875 1.00 63.72 312 ILE A O 1
ATOM 2456 N N . PRO A 1 313 ? 27.881 8.079 -1.078 1.00 53.72 313 PRO A N 1
ATOM 2457 C CA . PRO A 1 313 ? 27.599 8.558 0.267 1.00 53.72 313 PRO A CA 1
ATOM 2458 C C . PRO A 1 313 ? 27.270 10.053 0.242 1.00 53.72 313 PRO A C 1
ATOM 2460 O O . PRO A 1 313 ? 27.824 10.817 -0.552 1.00 53.72 313 PRO A O 1
ATOM 2463 N N . SER A 1 314 ? 26.373 10.486 1.125 1.00 52.72 314 SER A N 1
ATOM 2464 C CA . SER A 1 314 ? 26.129 11.909 1.350 1.00 52.72 314 SER A CA 1
ATOM 2465 C C . SER A 1 314 ? 27.331 12.563 2.017 1.00 52.72 314 SER A C 1
ATOM 2467 O O . SER A 1 314 ? 27.844 12.042 3.006 1.00 52.72 314 SER A O 1
ATOM 2469 N N . PHE A 1 315 ? 27.711 13.749 1.549 1.00 48.47 315 PHE A N 1
ATOM 2470 C CA . PHE A 1 315 ? 28.446 14.683 2.392 1.00 48.47 315 PHE A CA 1
ATOM 2471 C C . PHE A 1 315 ? 27.464 15.222 3.433 1.00 48.47 315 PHE A C 1
ATOM 2473 O O . PHE A 1 315 ? 26.404 15.728 3.061 1.00 48.47 315 PHE A O 1
ATOM 2480 N N . GLU A 1 316 ? 27.779 15.089 4.723 1.00 41.34 316 GLU A N 1
ATOM 2481 C CA . GLU A 1 316 ? 27.059 15.853 5.741 1.00 41.34 316 GLU A CA 1
ATOM 2482 C C . GLU A 1 316 ? 27.163 17.341 5.375 1.00 41.34 316 GLU A C 1
ATOM 2484 O O . GLU A 1 316 ? 28.262 17.815 5.055 1.00 41.34 316 GLU A O 1
ATOM 2489 N N . PRO A 1 317 ? 26.058 18.107 5.384 1.00 40.78 317 PRO A N 1
ATOM 2490 C CA . PRO A 1 317 ? 26.188 19.550 5.363 1.00 40.78 317 PRO A CA 1
ATOM 2491 C C . PRO A 1 317 ? 26.995 19.942 6.602 1.00 40.78 317 PRO A C 1
ATOM 2493 O O . PRO A 1 317 ? 26.618 19.598 7.721 1.00 40.78 317 PRO A O 1
ATOM 2496 N N . ILE A 1 318 ? 28.115 20.641 6.397 1.00 36.03 318 ILE A N 1
ATOM 2497 C CA . ILE A 1 318 ? 28.862 21.273 7.486 1.00 36.03 318 ILE A CA 1
ATOM 2498 C C . ILE A 1 318 ? 27.849 22.102 8.273 1.00 36.03 318 ILE A C 1
ATOM 2500 O O . ILE A 1 318 ? 27.250 23.029 7.717 1.00 36.03 318 ILE A O 1
ATOM 2504 N N . ALA A 1 319 ? 27.623 21.731 9.533 1.00 35.16 319 ALA A N 1
ATOM 2505 C CA . ALA A 1 319 ? 26.786 22.504 10.433 1.00 35.16 319 ALA A CA 1
ATOM 2506 C C . ALA A 1 319 ? 27.334 23.940 10.475 1.00 35.16 319 ALA A C 1
ATOM 2508 O O . ALA A 1 319 ? 28.513 24.144 10.772 1.00 35.16 319 ALA A O 1
ATOM 2509 N N . LYS A 1 320 ? 26.496 24.913 10.110 1.00 36.34 320 LYS A N 1
ATOM 2510 C CA . LYS A 1 320 ? 26.730 26.324 10.423 1.00 36.34 320 LYS A CA 1
ATOM 2511 C C . LYS A 1 320 ? 26.091 26.643 11.761 1.00 36.34 320 LYS A C 1
ATOM 2513 O O . LYS A 1 320 ? 24.962 26.150 11.980 1.00 36.34 320 LYS A O 1
#

Radius of gyration: 21.76 Å; chains: 1; bounding box: 64×46×57 Å

pLDDT: mean 82.39, std 19.04, range [23.52, 98.38]

Secondary structure (DSSP, 8-state):
-----------------------HHHHHHHHHHHHTT--PPP-GGG-SSHHHHHHHHHHTGGG---HHHHHHHHHHHHHHHHHHHHH-S---HHHHHHHHHHHHHHHHH-S-HHHHHHHHHHHHHHS-HHHHHTTHHHHHHHHHHH--HHHHHHHHHSTT--HHHHHHHHHH----SHHHHHHHHHHHHHTT-HHHHHHHHHHHHT--GGGS--HHHHHHHHHHH--HHHHHHHHHHTT---EEEPTTS-EEEHHHHHHHHHHHHTTT-TT-S---SSSPPPHHHHHHHHHHHHHHHTPPPP-SPPPP---BPPPPP---